Protein AF-A0AAV8X6H0-F1 (afdb_monomer)

Structure (mmCIF, N/CA/C/O backbone):
data_AF-A0AAV8X6H0-F1
#
_entry.id   AF-A0AAV8X6H0-F1
#
loop_
_atom_site.group_PDB
_atom_site.id
_atom_site.type_symbol
_atom_site.label_atom_id
_atom_site.label_alt_id
_atom_site.label_comp_id
_atom_site.label_asym_id
_atom_site.label_entity_id
_atom_site.label_seq_id
_atom_site.pdbx_PDB_ins_code
_atom_site.Cartn_x
_atom_site.Cartn_y
_atom_site.Cartn_z
_atom_site.occupancy
_atom_site.B_iso_or_equiv
_atom_site.auth_seq_id
_atom_site.auth_comp_id
_atom_site.auth_asym_id
_atom_site.auth_atom_id
_atom_site.pdbx_PDB_model_num
ATOM 1 N N . MET A 1 1 ? -16.650 7.023 -1.757 1.00 56.31 1 MET A N 1
ATOM 2 C CA . MET A 1 1 ? -16.305 6.813 -0.340 1.00 56.31 1 MET A CA 1
ATOM 3 C C . MET A 1 1 ? -15.804 8.134 0.175 1.00 56.31 1 MET A C 1
ATOM 5 O O . MET A 1 1 ? -14.950 8.714 -0.488 1.00 56.31 1 MET A O 1
ATOM 9 N N . LEU A 1 2 ? -16.389 8.628 1.260 1.00 68.88 2 LEU A N 1
ATOM 10 C CA . LEU A 1 2 ? -15.843 9.792 1.945 1.00 68.88 2 LEU A CA 1
ATOM 11 C C . LEU A 1 2 ? -14.471 9.400 2.510 1.00 68.88 2 LEU A C 1
ATOM 13 O O . LEU A 1 2 ? -14.246 8.233 2.832 1.00 68.88 2 LEU A O 1
ATOM 17 N N . GLU A 1 3 ? -13.539 10.343 2.570 1.00 77.44 3 GLU A N 1
ATOM 18 C CA . GLU A 1 3 ? -12.175 10.098 3.060 1.00 77.44 3 GLU A CA 1
ATOM 19 C C . GLU A 1 3 ? -12.185 9.539 4.495 1.00 77.44 3 GLU A C 1
ATOM 21 O O . GLU A 1 3 ? -11.449 8.608 4.810 1.00 77.44 3 GLU A O 1
ATOM 26 N N . GLU A 1 4 ? -13.145 9.992 5.305 1.00 82.19 4 GLU A N 1
ATOM 27 C CA . GLU A 1 4 ? -13.414 9.503 6.661 1.00 82.19 4 GLU A CA 1
ATOM 28 C C . GLU A 1 4 ? -13.845 8.030 6.721 1.00 82.19 4 GLU A C 1
ATOM 30 O O . GLU A 1 4 ? -13.460 7.311 7.640 1.00 82.19 4 GLU A O 1
ATOM 35 N N . ASP A 1 5 ? -14.621 7.543 5.746 1.00 85.00 5 ASP A N 1
ATOM 36 C CA . ASP A 1 5 ? -15.006 6.126 5.704 1.00 85.00 5 ASP A CA 1
ATOM 37 C C . ASP A 1 5 ? -13.779 5.246 5.485 1.00 85.00 5 ASP A C 1
ATOM 39 O O . ASP A 1 5 ? -13.651 4.189 6.095 1.00 85.00 5 ASP A O 1
ATOM 43 N N . ARG A 1 6 ? -12.851 5.705 4.637 1.00 88.19 6 ARG A N 1
ATOM 44 C CA . ARG A 1 6 ? -11.637 4.948 4.344 1.00 88.19 6 ARG A CA 1
ATOM 45 C C . ARG A 1 6 ? -10.690 4.909 5.533 1.00 88.19 6 ARG A C 1
ATOM 47 O O . ARG A 1 6 ? -10.124 3.855 5.786 1.00 88.19 6 ARG A O 1
ATOM 54 N N . LEU A 1 7 ? -10.541 6.024 6.245 1.00 88.31 7 LEU A N 1
ATOM 55 C CA . LEU A 1 7 ? -9.714 6.081 7.450 1.00 88.31 7 LEU A CA 1
ATOM 56 C C . LEU A 1 7 ? -10.209 5.090 8.507 1.00 88.31 7 LEU A C 1
ATOM 58 O O . LEU A 1 7 ? -9.406 4.338 9.046 1.00 88.31 7 LEU A O 1
ATOM 62 N N . ARG A 1 8 ? -11.528 5.013 8.720 1.00 88.12 8 ARG A N 1
ATOM 63 C CA . ARG A 1 8 ? -12.123 4.033 9.642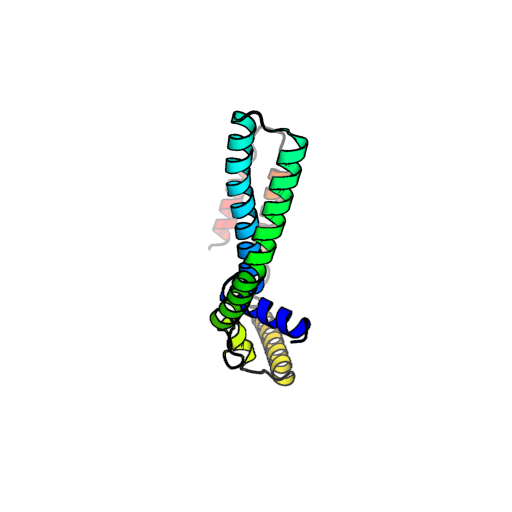 1.00 88.12 8 ARG A CA 1
ATOM 64 C C . ARG A 1 8 ? -11.885 2.592 9.204 1.00 88.12 8 ARG A C 1
ATOM 66 O O . ARG A 1 8 ? -11.515 1.762 10.025 1.00 88.12 8 ARG A O 1
ATOM 73 N N . ASP A 1 9 ? -12.069 2.296 7.918 1.00 89.94 9 ASP A N 1
ATOM 74 C CA . ASP A 1 9 ? -11.787 0.958 7.395 1.00 89.94 9 ASP A CA 1
ATOM 75 C C . ASP A 1 9 ? -10.291 0.602 7.544 1.00 89.94 9 ASP A C 1
ATOM 77 O O . ASP A 1 9 ? -9.961 -0.519 7.915 1.00 89.94 9 ASP A O 1
ATOM 81 N N . ASP A 1 10 ? -9.382 1.551 7.282 1.00 91.12 10 ASP A N 1
ATOM 82 C CA . ASP A 1 10 ? -7.933 1.366 7.445 1.00 91.12 10 ASP A CA 1
ATOM 83 C C . ASP A 1 10 ? -7.548 1.115 8.914 1.00 91.12 10 ASP A C 1
ATOM 85 O O . ASP A 1 10 ? -6.703 0.264 9.183 1.00 91.12 10 ASP A O 1
ATOM 89 N N . GLU A 1 11 ? -8.158 1.824 9.867 1.00 89.88 11 GLU A N 1
ATOM 90 C CA . GLU A 1 11 ? -7.957 1.594 11.304 1.00 89.88 11 GLU A CA 1
ATOM 91 C C . GLU A 1 11 ? -8.419 0.196 11.724 1.00 89.88 11 GLU A C 1
ATOM 93 O O . GLU A 1 11 ? -7.712 -0.489 12.463 1.00 89.88 11 GLU A O 1
ATOM 98 N N . TYR A 1 12 ? -9.567 -0.251 11.209 1.00 89.62 12 TYR A N 1
ATOM 99 C CA . TYR A 1 12 ? -10.099 -1.578 11.512 1.00 89.62 12 TYR A CA 1
ATOM 100 C C . TYR A 1 12 ? -9.227 -2.694 10.932 1.00 89.62 12 TYR A C 1
ATOM 102 O O . TYR A 1 12 ? -8.915 -3.675 11.606 1.00 89.62 12 TYR A O 1
ATOM 110 N N . GLU A 1 13 ? -8.766 -2.518 9.692 1.00 92.69 13 GLU A N 1
ATOM 111 C CA . GLU A 1 13 ? -7.805 -3.421 9.053 1.00 92.69 13 GLU A CA 1
ATOM 112 C C . GLU A 1 13 ? -6.500 -3.509 9.854 1.00 92.69 13 GLU A C 1
ATOM 114 O O . GLU A 1 13 ? -5.988 -4.607 10.067 1.00 92.69 13 GLU A O 1
ATOM 119 N N . LYS A 1 14 ? -5.995 -2.377 10.357 1.00 92.94 14 LYS A N 1
ATOM 120 C CA . LYS A 1 14 ? -4.780 -2.333 11.180 1.00 92.94 14 LYS A CA 1
ATOM 121 C C . LYS A 1 14 ? -4.920 -3.070 12.500 1.00 92.94 14 LYS A C 1
ATOM 123 O O . LYS A 1 14 ? -3.963 -3.721 12.901 1.00 92.94 14 LYS A O 1
ATOM 128 N N . GLN A 1 15 ? -6.067 -2.967 13.165 1.00 89.12 15 GLN A N 1
ATOM 129 C CA . GLN A 1 15 ? -6.316 -3.706 14.405 1.00 89.12 15 GLN A CA 1
ATOM 130 C C . GLN A 1 15 ? -6.195 -5.213 14.167 1.00 89.12 15 GLN A C 1
ATOM 132 O O . GLN A 1 15 ? -5.493 -5.902 14.897 1.00 89.12 15 GLN A O 1
ATOM 137 N N . TYR A 1 16 ? -6.780 -5.708 13.076 1.00 90.44 16 TYR A N 1
ATOM 138 C CA . TYR A 1 16 ? -6.791 -7.140 12.797 1.00 90.44 16 TYR A CA 1
ATOM 139 C C . TYR A 1 16 ? -5.496 -7.680 12.165 1.00 90.44 16 TYR A C 1
ATOM 141 O O . TYR A 1 16 ? -5.015 -8.745 12.546 1.00 90.44 16 TYR A O 1
ATOM 149 N N . TYR A 1 17 ? -4.929 -6.977 11.180 1.00 92.19 17 TYR A N 1
ATOM 150 C CA . TYR A 1 17 ? -3.783 -7.456 10.394 1.00 92.19 17 TYR A CA 1
ATOM 151 C C . TYR A 1 17 ? -2.441 -6.832 10.799 1.00 92.19 17 TYR A C 1
ATOM 153 O O . TYR A 1 17 ? -1.392 -7.317 10.374 1.00 92.19 17 TYR A O 1
ATOM 161 N N . GLY A 1 18 ? -2.443 -5.745 11.572 1.00 93.12 18 GLY A N 1
ATOM 162 C CA . GLY A 1 18 ? -1.248 -4.949 11.878 1.00 93.12 18 GLY A CA 1
ATOM 163 C C . GLY A 1 18 ? -0.804 -4.003 10.754 1.00 93.12 18 GLY A C 1
ATOM 164 O O . GLY A 1 18 ? 0.176 -3.281 10.921 1.00 93.12 18 GLY A O 1
ATOM 165 N N . PHE A 1 19 ? -1.508 -3.989 9.621 1.00 94.00 19 PHE A N 1
ATOM 166 C CA . PHE A 1 19 ? -1.290 -3.085 8.489 1.00 94.00 19 PHE A CA 1
ATOM 167 C C . PHE A 1 19 ? -2.617 -2.825 7.770 1.00 94.00 19 PHE A C 1
ATOM 169 O O . PHE A 1 19 ? -3.566 -3.596 7.916 1.00 94.00 19 PHE A O 1
ATOM 176 N N . SER A 1 20 ? -2.686 -1.762 6.968 1.00 95.69 20 SER A N 1
ATOM 177 C CA . SER A 1 20 ? -3.872 -1.468 6.158 1.00 95.69 20 SER A CA 1
ATOM 178 C C . SER A 1 20 ? -3.679 -1.779 4.673 1.00 95.69 20 SER A C 1
ATOM 180 O O . SER A 1 20 ? -2.572 -1.737 4.132 1.00 95.69 20 SER A O 1
ATOM 182 N N . SER A 1 21 ? -4.773 -2.046 3.958 1.00 94.69 21 SER A N 1
ATOM 183 C CA . SER A 1 21 ? -4.730 -2.241 2.503 1.00 94.69 21 SER A CA 1
ATOM 184 C C . SER A 1 21 ? -4.247 -0.997 1.745 1.00 94.69 21 SER A C 1
ATOM 186 O O . SER A 1 21 ? -3.696 -1.117 0.646 1.00 94.69 21 SER A O 1
ATOM 188 N N . THR A 1 22 ? -4.424 0.198 2.320 1.00 94.19 22 THR A N 1
ATOM 189 C CA . THR A 1 22 ? -3.850 1.441 1.792 1.00 94.19 22 THR A CA 1
ATOM 190 C C . THR A 1 22 ? -2.328 1.468 1.958 1.00 94.19 22 THR A C 1
ATOM 192 O O . THR A 1 22 ? -1.645 1.809 0.994 1.00 94.19 22 THR A O 1
ATOM 195 N N . GLU A 1 23 ? -1.797 1.067 3.116 1.00 94.94 23 GLU A N 1
ATOM 196 C CA . GLU A 1 23 ? -0.345 0.972 3.350 1.00 94.94 23 GLU A CA 1
ATOM 197 C C . GLU A 1 23 ? 0.299 -0.037 2.401 1.00 94.94 23 GLU A C 1
ATOM 199 O O . GLU A 1 23 ? 1.222 0.311 1.670 1.00 94.94 23 GLU A O 1
ATOM 204 N N . LEU A 1 24 ? -0.285 -1.234 2.286 1.00 95.88 24 LEU A N 1
ATOM 205 C CA . LEU A 1 24 ? 0.173 -2.254 1.342 1.00 95.88 24 LEU A CA 1
ATOM 206 C C . LEU A 1 24 ? 0.228 -1.732 -0.104 1.00 95.88 24 LEU A C 1
ATOM 208 O O . LEU A 1 24 ? 1.136 -2.067 -0.867 1.00 95.88 24 LEU A O 1
ATOM 212 N N . TYR A 1 25 ? -0.758 -0.928 -0.510 1.00 96.12 25 TYR A N 1
ATOM 213 C CA . TYR A 1 25 ? -0.776 -0.322 -1.838 1.00 96.12 25 TYR A CA 1
ATOM 214 C C . TYR A 1 25 ? 0.343 0.706 -2.034 1.00 96.12 25 TYR A C 1
ATOM 216 O O . TYR A 1 25 ? 0.979 0.700 -3.092 1.00 96.12 25 TYR A O 1
ATOM 224 N N . GLU A 1 26 ? 0.566 1.596 -1.066 1.00 95.56 26 GLU A N 1
ATOM 225 C CA . GLU A 1 26 ? 1.630 2.598 -1.173 1.00 95.56 26 GLU A CA 1
ATOM 226 C C . GLU A 1 26 ? 3.014 1.937 -1.165 1.00 95.56 26 GLU A C 1
ATOM 228 O O . GLU A 1 26 ? 3.826 2.262 -2.033 1.00 95.56 26 GLU A O 1
ATOM 233 N N . ASP A 1 27 ? 3.232 0.927 -0.320 1.00 96.56 27 ASP A N 1
ATOM 234 C CA . ASP A 1 27 ? 4.466 0.135 -0.302 1.00 96.56 27 ASP A CA 1
ATOM 235 C C . ASP A 1 27 ? 4.704 -0.547 -1.653 1.00 96.56 27 ASP A C 1
ATOM 237 O O . ASP A 1 27 ? 5.780 -0.449 -2.245 1.00 96.56 27 ASP A O 1
ATOM 241 N N . PHE A 1 28 ? 3.680 -1.201 -2.207 1.00 95.88 28 PHE A N 1
ATOM 242 C CA . PHE A 1 28 ? 3.790 -1.869 -3.503 1.00 95.88 28 PHE A CA 1
ATOM 243 C C . PHE A 1 28 ? 4.084 -0.887 -4.648 1.00 95.88 28 PHE A C 1
ATOM 245 O O . PHE A 1 28 ? 4.872 -1.172 -5.557 1.00 95.88 28 PHE A O 1
ATOM 252 N N . LYS A 1 29 ? 3.465 0.294 -4.615 1.00 96.00 29 LYS A N 1
ATOM 253 C CA . LYS A 1 29 ? 3.706 1.374 -5.578 1.00 96.00 29 LYS A CA 1
ATOM 254 C C . LYS A 1 29 ? 5.127 1.922 -5.458 1.00 96.00 29 LYS A C 1
ATOM 256 O O . LYS A 1 29 ? 5.762 2.170 -6.486 1.00 96.00 29 LYS A O 1
ATOM 261 N N . GLU A 1 30 ? 5.636 2.089 -4.242 1.00 96.75 30 GLU A N 1
ATOM 262 C CA . GLU A 1 30 ? 7.019 2.494 -4.010 1.00 96.75 30 GLU A CA 1
ATOM 263 C C . GLU A 1 30 ? 7.997 1.445 -4.547 1.00 96.75 30 GLU A C 1
ATOM 265 O O . GLU A 1 30 ? 8.872 1.785 -5.346 1.00 96.75 30 GLU A O 1
ATOM 270 N N . GLN A 1 31 ? 7.793 0.173 -4.201 1.00 95.75 31 GLN A N 1
ATOM 271 C CA . GLN A 1 31 ? 8.599 -0.950 -4.687 1.00 95.75 31 GLN A CA 1
ATOM 272 C C . GLN A 1 31 ? 8.593 -1.036 -6.217 1.00 95.75 31 GLN A C 1
ATOM 274 O O . GLN A 1 31 ? 9.634 -1.234 -6.839 1.00 95.75 31 GLN A O 1
ATOM 279 N N . THR A 1 32 ? 7.444 -0.794 -6.851 1.00 95.44 32 THR A N 1
ATOM 280 C CA . THR A 1 32 ? 7.342 -0.726 -8.316 1.00 95.44 32 THR A CA 1
ATOM 281 C C . THR A 1 32 ? 8.214 0.398 -8.883 1.00 95.44 32 THR A C 1
ATOM 283 O O . THR A 1 32 ? 8.971 0.183 -9.828 1.00 95.44 32 THR A O 1
ATOM 286 N N . SER A 1 33 ? 8.158 1.594 -8.291 1.00 95.12 33 SER A N 1
ATOM 287 C CA . SER A 1 33 ? 9.005 2.725 -8.692 1.00 95.12 33 SER A CA 1
ATOM 288 C C . SER A 1 33 ? 10.496 2.415 -8.509 1.00 95.12 33 SER A C 1
ATOM 290 O O . SER A 1 33 ? 11.303 2.724 -9.388 1.00 95.12 33 SER A O 1
ATOM 292 N N . GLN A 1 34 ? 10.875 1.784 -7.396 1.00 96.38 34 GLN A N 1
ATOM 293 C CA . GLN A 1 34 ? 12.257 1.383 -7.134 1.00 96.38 34 GLN A CA 1
ATOM 294 C C . GLN A 1 34 ? 12.743 0.339 -8.150 1.00 96.38 34 GLN A C 1
ATOM 296 O O . GLN A 1 34 ? 13.813 0.517 -8.730 1.00 96.38 34 GLN A O 1
ATOM 301 N N . ALA A 1 35 ? 11.933 -0.679 -8.449 1.00 95.69 35 ALA A N 1
ATOM 302 C CA . ALA A 1 35 ? 12.257 -1.701 -9.441 1.00 95.69 35 ALA A CA 1
ATOM 303 C C . ALA A 1 35 ? 12.479 -1.103 -10.841 1.00 95.69 35 ALA A C 1
ATOM 305 O O . ALA A 1 35 ? 13.452 -1.444 -11.515 1.00 95.69 35 ALA A O 1
ATOM 306 N N . VAL A 1 36 ? 11.629 -0.157 -11.261 1.00 95.00 36 VAL A N 1
ATOM 307 C CA . VAL A 1 36 ? 11.807 0.559 -12.536 1.00 95.00 36 VAL A CA 1
ATOM 308 C C . VAL A 1 36 ? 13.103 1.369 -12.530 1.00 95.00 36 VAL A C 1
ATOM 310 O O . VAL A 1 36 ? 13.850 1.324 -13.505 1.00 95.00 36 VAL A O 1
ATOM 313 N N . LYS A 1 37 ? 13.410 2.088 -11.442 1.00 95.38 37 LYS A N 1
ATOM 314 C CA . LYS A 1 37 ? 14.662 2.854 -11.330 1.00 95.38 37 LYS A CA 1
ATOM 315 C C . LYS A 1 37 ? 15.888 1.954 -11.439 1.00 95.38 37 LYS A C 1
ATOM 317 O O . LYS A 1 37 ? 16.785 2.281 -12.204 1.00 95.38 37 LYS A O 1
ATOM 322 N N . MET A 1 38 ? 15.901 0.819 -10.740 1.00 95.19 38 MET A N 1
ATOM 323 C CA . MET A 1 38 ? 17.007 -0.142 -10.803 1.00 95.19 38 MET A CA 1
ATOM 324 C C . MET A 1 38 ? 17.227 -0.663 -12.227 1.00 95.19 38 MET A C 1
ATOM 326 O O . MET A 1 38 ? 18.349 -0.619 -12.725 1.00 95.19 38 MET A O 1
ATOM 330 N N . ALA A 1 39 ? 16.155 -1.065 -12.918 1.00 93.81 39 ALA A N 1
ATOM 331 C CA . ALA A 1 39 ? 16.240 -1.513 -14.308 1.00 93.81 39 ALA A CA 1
ATOM 332 C C . ALA A 1 39 ? 16.760 -0.408 -15.248 1.00 93.81 39 ALA A C 1
ATOM 334 O O . ALA A 1 39 ? 17.537 -0.667 -16.166 1.00 93.81 39 ALA A O 1
ATOM 335 N N . LEU A 1 40 ? 16.367 0.848 -15.015 1.00 94.62 40 LEU A N 1
ATOM 336 C CA . LEU A 1 40 ? 16.872 1.981 -15.789 1.00 94.62 40 LEU A CA 1
ATOM 337 C C . LEU A 1 40 ? 18.340 2.295 -15.491 1.00 94.62 40 LEU A C 1
ATOM 339 O O . LEU A 1 40 ? 19.050 2.699 -16.406 1.00 94.62 40 LEU A O 1
ATOM 343 N N . THR A 1 41 ? 18.821 2.073 -14.267 1.00 94.88 41 THR A N 1
ATOM 344 C CA . THR A 1 41 ? 20.245 2.217 -13.922 1.00 94.88 41 THR A CA 1
ATOM 345 C C . THR A 1 41 ? 21.115 1.214 -14.686 1.00 94.88 41 THR A C 1
ATOM 347 O O . THR A 1 41 ? 22.198 1.562 -15.159 1.00 94.88 41 THR A O 1
ATOM 350 N N . GLU A 1 42 ? 20.642 -0.016 -14.893 1.00 92.62 42 GLU A N 1
ATOM 351 C CA . GLU A 1 42 ? 21.337 -1.002 -15.737 1.00 92.62 42 GLU A CA 1
ATOM 352 C C . GLU A 1 42 ? 21.431 -0.538 -17.200 1.00 92.62 42 GLU A C 1
ATOM 354 O O . GLU A 1 42 ? 22.477 -0.650 -17.841 1.00 92.62 42 GLU A O 1
ATOM 359 N N . ILE A 1 43 ? 20.362 0.062 -17.728 1.00 91.56 43 ILE A N 1
ATOM 360 C CA . ILE A 1 43 ? 20.370 0.647 -19.076 1.00 91.56 43 ILE A CA 1
ATOM 361 C C . ILE A 1 43 ? 21.306 1.858 -19.133 1.00 91.56 43 ILE A C 1
ATOM 363 O O . ILE A 1 43 ? 22.066 2.014 -20.090 1.00 91.56 43 ILE A O 1
ATOM 367 N N . GLU A 1 44 ? 21.279 2.714 -18.113 1.00 92.62 44 GLU A N 1
ATOM 368 C CA . GLU A 1 44 ? 22.124 3.901 -18.036 1.00 92.62 44 GLU A CA 1
ATOM 369 C C . GLU A 1 44 ? 23.612 3.535 -18.048 1.00 92.62 44 GLU A C 1
ATOM 371 O O . GLU A 1 44 ? 24.375 4.096 -18.836 1.00 92.62 44 GLU A O 1
ATOM 376 N N . THR A 1 45 ? 24.009 2.549 -17.243 1.00 93.00 45 THR A N 1
ATOM 377 C CA . THR A 1 45 ? 25.392 2.049 -17.188 1.00 93.00 45 THR A CA 1
ATOM 378 C C . THR A 1 45 ? 25.834 1.417 -18.512 1.00 93.00 45 THR A C 1
ATOM 380 O O . THR A 1 45 ? 26.959 1.652 -18.962 1.00 93.00 45 THR A O 1
ATOM 383 N N . ALA A 1 46 ? 24.951 0.689 -19.203 1.00 91.00 46 ALA A N 1
ATOM 384 C CA . ALA A 1 46 ? 25.235 0.159 -20.538 1.00 91.00 46 ALA A CA 1
ATOM 385 C C . ALA A 1 46 ? 25.429 1.274 -21.587 1.00 91.00 46 ALA A C 1
ATOM 387 O O . ALA A 1 46 ? 26.346 1.209 -22.412 1.00 91.00 46 ALA A O 1
ATOM 388 N N . LEU A 1 47 ? 24.602 2.325 -21.544 1.00 91.25 47 LEU A N 1
ATOM 389 C CA . LEU A 1 47 ? 24.727 3.492 -22.425 1.00 91.25 47 LEU A CA 1
ATOM 390 C C . LEU A 1 47 ? 25.995 4.306 -22.127 1.00 91.25 47 LEU A C 1
ATOM 392 O O . LEU A 1 47 ? 26.639 4.812 -23.048 1.00 91.25 47 LEU A O 1
ATOM 396 N N . GLU A 1 48 ? 26.384 4.411 -20.857 1.00 92.00 48 GLU A N 1
ATOM 397 C CA . GLU A 1 48 ? 27.638 5.043 -20.450 1.00 92.00 48 GLU A CA 1
ATOM 398 C C . GLU A 1 48 ? 28.859 4.283 -20.989 1.00 92.00 48 GLU A C 1
ATOM 400 O O . GLU A 1 48 ? 29.750 4.897 -21.582 1.00 92.00 48 GLU A O 1
ATOM 405 N N . ALA A 1 49 ? 28.867 2.949 -20.896 1.00 92.62 49 ALA A N 1
ATOM 406 C CA . ALA A 1 49 ? 29.925 2.113 -21.469 1.00 92.62 49 ALA A CA 1
ATOM 407 C C . ALA A 1 49 ? 30.035 2.263 -23.001 1.00 92.62 49 ALA A C 1
ATOM 409 O O . ALA A 1 49 ? 31.135 2.224 -23.559 1.00 92.62 49 ALA A O 1
ATOM 410 N N . ALA A 1 50 ? 28.909 2.504 -23.678 1.00 92.38 50 ALA A N 1
ATOM 411 C CA . ALA A 1 50 ? 28.849 2.786 -25.112 1.00 92.38 50 ALA A CA 1
ATOM 412 C C . ALA A 1 50 ? 29.268 4.223 -25.491 1.00 92.38 50 ALA A C 1
ATOM 414 O O . ALA A 1 50 ? 29.244 4.568 -26.673 1.00 92.38 50 ALA A O 1
ATOM 415 N N . LYS A 1 51 ? 29.669 5.060 -24.519 1.00 92.31 51 LYS A N 1
ATOM 416 C CA . LYS A 1 51 ? 30.055 6.472 -24.705 1.00 92.31 51 LYS A CA 1
ATOM 417 C C . LYS A 1 51 ? 28.955 7.330 -25.345 1.00 92.31 51 LYS A C 1
ATOM 419 O O . LYS A 1 51 ? 29.254 8.255 -26.102 1.00 92.31 51 LYS A O 1
ATOM 424 N N . TYR A 1 52 ? 27.690 7.032 -25.047 1.00 89.75 52 TYR A N 1
ATOM 425 C CA . TYR A 1 52 ? 26.574 7.890 -25.447 1.00 89.75 52 TYR A CA 1
ATOM 426 C C . TYR A 1 52 ? 26.651 9.259 -24.760 1.00 89.75 52 TYR A C 1
ATOM 428 O O . TYR A 1 52 ? 27.136 9.371 -23.630 1.00 89.75 52 TYR A O 1
ATOM 436 N N . ASP A 1 53 ? 26.134 10.291 -25.431 1.00 93.62 53 ASP A N 1
ATOM 437 C CA . ASP A 1 53 ? 26.065 11.644 -24.876 1.00 93.62 53 ASP A CA 1
ATOM 438 C C . ASP A 1 53 ? 25.320 11.659 -23.531 1.00 93.62 53 ASP A C 1
ATOM 440 O O . ASP A 1 53 ? 24.233 11.091 -23.396 1.00 93.62 53 ASP A O 1
ATOM 444 N N . LYS A 1 54 ? 25.923 12.309 -22.529 1.00 91.50 54 LYS A N 1
ATOM 445 C CA . LYS A 1 54 ? 25.417 12.316 -21.152 1.00 91.50 54 LYS A CA 1
ATOM 446 C C . LYS A 1 54 ? 24.052 12.996 -21.049 1.00 91.50 54 LYS A C 1
ATOM 448 O O . LYS A 1 54 ? 23.162 12.460 -20.396 1.00 91.50 54 LYS A O 1
ATOM 453 N N . VAL A 1 55 ? 23.881 14.142 -21.708 1.00 91.56 55 VAL A N 1
ATOM 454 C CA . VAL A 1 55 ? 22.645 14.935 -21.627 1.00 91.56 55 VAL A CA 1
ATOM 455 C C . VAL A 1 55 ? 21.499 14.185 -22.298 1.00 91.56 55 VAL A C 1
ATOM 457 O O . VAL A 1 55 ? 20.413 14.065 -21.731 1.00 91.56 55 VAL A O 1
ATOM 460 N N . LEU A 1 56 ? 21.751 13.619 -23.479 1.00 90.94 56 LEU A N 1
ATOM 461 C CA . LEU A 1 56 ? 20.767 12.812 -24.190 1.00 90.94 56 LEU A CA 1
ATOM 462 C C . LEU A 1 56 ? 20.392 11.547 -23.404 1.00 90.94 56 LEU A C 1
ATOM 464 O O . LEU A 1 56 ? 19.220 11.175 -23.372 1.00 90.94 56 LEU A O 1
ATOM 468 N N . ARG A 1 57 ? 21.359 10.895 -22.746 1.00 91.88 57 ARG A N 1
ATOM 469 C CA . ARG A 1 57 ? 21.111 9.721 -21.897 1.00 91.88 57 ARG A CA 1
ATOM 470 C C . ARG A 1 57 ? 20.193 10.057 -20.724 1.00 91.88 57 ARG A C 1
ATOM 472 O O . ARG A 1 57 ? 19.182 9.383 -20.558 1.00 91.88 57 ARG A O 1
ATOM 479 N N . GLU A 1 58 ? 20.504 11.099 -19.954 1.00 92.12 58 GLU A N 1
ATOM 480 C CA . GLU A 1 58 ? 19.688 11.529 -18.806 1.00 92.12 58 GLU A CA 1
ATOM 481 C C . GLU A 1 58 ? 18.248 11.858 -19.233 1.00 92.12 58 GLU A C 1
ATOM 483 O O . GLU A 1 58 ? 17.290 11.404 -18.603 1.00 92.12 58 GLU A O 1
ATOM 488 N N . GLN A 1 59 ? 18.081 12.567 -20.356 1.00 93.38 59 GLN A N 1
ATOM 489 C CA . GLN A 1 59 ? 16.761 12.855 -20.925 1.00 93.38 59 GLN A CA 1
ATOM 490 C C . GLN A 1 59 ? 16.000 11.577 -21.294 1.00 93.38 59 GLN A C 1
ATOM 492 O O . GLN A 1 59 ? 14.831 11.433 -20.937 1.00 93.38 59 GLN A O 1
ATOM 497 N N . LYS A 1 60 ? 16.651 10.622 -21.968 1.00 92.44 60 LYS A N 1
ATOM 498 C CA . LYS A 1 60 ? 16.002 9.369 -22.381 1.00 92.44 60 LYS A CA 1
ATOM 499 C C . LYS A 1 60 ? 15.652 8.459 -21.213 1.00 92.44 60 LYS A C 1
ATOM 501 O O . LYS A 1 60 ? 14.572 7.875 -21.218 1.00 92.44 60 LYS A O 1
ATOM 506 N N . ILE A 1 61 ? 16.499 8.382 -20.192 1.00 94.25 61 ILE A N 1
ATOM 507 C CA . ILE A 1 61 ? 16.188 7.647 -18.961 1.00 94.25 61 ILE A CA 1
ATOM 508 C C . ILE A 1 61 ? 14.972 8.262 -18.253 1.00 94.25 61 ILE A C 1
ATOM 510 O O . ILE A 1 61 ? 14.075 7.527 -17.837 1.00 94.25 61 ILE A O 1
ATOM 514 N N . ALA A 1 62 ? 14.884 9.594 -18.179 1.00 94.00 62 ALA A N 1
ATOM 515 C CA . ALA A 1 62 ? 13.726 10.274 -17.603 1.00 94.00 62 ALA A CA 1
ATOM 516 C C . ALA A 1 62 ? 12.436 10.041 -18.415 1.00 94.00 62 ALA A C 1
ATOM 518 O O . ALA A 1 62 ? 11.385 9.767 -17.830 1.00 94.00 62 ALA A O 1
ATOM 519 N N . GLU A 1 63 ? 12.511 10.093 -19.751 1.00 95.12 63 GLU A N 1
ATOM 520 C CA . GLU A 1 63 ? 11.391 9.754 -20.643 1.00 95.12 63 GLU A CA 1
ATOM 521 C C . GLU A 1 63 ? 10.915 8.310 -20.418 1.00 95.12 63 GLU A C 1
ATOM 523 O O . GLU A 1 63 ? 9.713 8.070 -20.278 1.00 95.12 63 GLU A O 1
ATOM 528 N N . PHE A 1 64 ? 11.842 7.349 -20.332 1.00 94.88 64 PHE A N 1
ATOM 529 C CA . PHE A 1 64 ? 11.498 5.952 -20.074 1.00 94.88 64 PHE A CA 1
ATOM 530 C C . PHE A 1 64 ? 10.868 5.760 -18.701 1.00 94.88 64 PHE A C 1
ATOM 532 O O . PHE A 1 64 ? 9.847 5.083 -18.604 1.00 94.88 64 PHE A O 1
ATOM 539 N N . TYR A 1 65 ? 11.412 6.384 -17.656 1.00 95.94 65 TYR A N 1
ATOM 540 C CA . TYR A 1 65 ? 10.810 6.340 -16.325 1.00 95.94 65 TYR A CA 1
ATOM 541 C C . TYR A 1 65 ? 9.363 6.840 -16.348 1.00 95.94 65 TYR A C 1
ATOM 543 O O . TYR A 1 65 ? 8.466 6.154 -15.858 1.00 95.94 65 TYR A O 1
ATOM 551 N N . ALA A 1 66 ? 9.117 7.999 -16.965 1.00 96.00 66 ALA A N 1
ATOM 552 C CA . ALA A 1 66 ? 7.774 8.555 -17.077 1.00 96.00 66 ALA A CA 1
ATOM 553 C C . ALA A 1 66 ? 6.829 7.616 -17.845 1.00 96.00 66 ALA A C 1
ATOM 555 O O . ALA A 1 66 ? 5.717 7.360 -17.384 1.00 96.00 66 ALA A O 1
ATOM 556 N N . ALA A 1 67 ? 7.280 7.047 -18.967 1.00 95.44 67 ALA A N 1
ATOM 557 C CA . ALA A 1 67 ? 6.491 6.112 -19.766 1.00 95.44 67 ALA A CA 1
ATOM 558 C C . ALA A 1 67 ? 6.157 4.818 -19.002 1.00 95.44 67 ALA A C 1
ATOM 560 O O . ALA A 1 67 ? 5.009 4.368 -19.016 1.00 95.44 67 ALA A O 1
ATOM 561 N N . TYR A 1 68 ? 7.130 4.241 -18.291 1.00 95.38 68 TYR A N 1
ATOM 562 C CA . TYR A 1 68 ? 6.909 3.046 -17.479 1.00 95.38 68 TYR A CA 1
ATOM 563 C C . TYR A 1 68 ? 5.948 3.321 -16.328 1.00 95.38 68 TYR A C 1
ATOM 565 O O . TYR A 1 68 ? 4.993 2.565 -16.148 1.00 95.38 68 TYR A O 1
ATOM 573 N N . MET A 1 69 ? 6.130 4.423 -15.599 1.00 94.94 69 MET A N 1
ATOM 574 C CA . MET A 1 69 ? 5.225 4.791 -14.512 1.00 94.94 69 MET A CA 1
ATOM 575 C C . MET A 1 69 ? 3.810 5.087 -15.015 1.00 94.94 69 MET A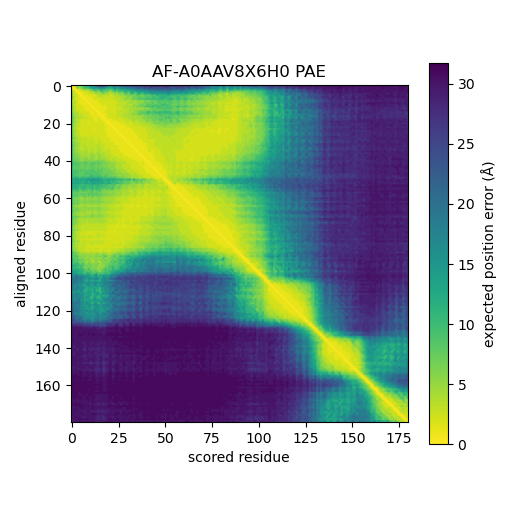 C 1
ATOM 577 O O . MET A 1 69 ? 2.847 4.702 -14.355 1.00 94.94 69 MET A O 1
ATOM 581 N N . GLU A 1 70 ? 3.661 5.696 -16.196 1.00 95.81 70 GLU A N 1
ATOM 582 C CA . GLU A 1 70 ? 2.355 5.886 -16.835 1.00 95.81 70 GLU A CA 1
ATOM 583 C C . GLU A 1 70 ? 1.691 4.541 -17.147 1.00 95.81 70 GLU A C 1
ATOM 585 O O . GLU A 1 70 ? 0.534 4.318 -16.787 1.00 95.81 70 GLU A O 1
ATOM 590 N N . SER A 1 71 ? 2.442 3.607 -17.740 1.00 94.94 71 SER A N 1
ATOM 591 C CA . SER A 1 71 ? 1.946 2.261 -18.047 1.00 94.94 71 SER A CA 1
ATOM 592 C C . SER A 1 71 ? 1.574 1.467 -16.788 1.00 94.94 71 SER A C 1
ATOM 594 O O . SER A 1 71 ? 0.608 0.702 -16.796 1.00 94.94 71 SER A O 1
ATOM 596 N N . ALA A 1 72 ? 2.286 1.699 -15.680 1.00 94.19 72 ALA A N 1
ATOM 597 C CA . ALA A 1 72 ? 2.062 1.038 -14.403 1.00 94.19 72 ALA A CA 1
ATOM 598 C C . ALA A 1 72 ? 0.810 1.548 -13.668 1.00 94.19 72 ALA A C 1
ATOM 600 O O . ALA A 1 72 ? 0.290 0.842 -12.805 1.00 94.19 72 ALA A O 1
ATOM 601 N N . LYS A 1 73 ? 0.262 2.725 -14.010 1.00 94.38 73 LYS A N 1
ATOM 602 C CA . LYS A 1 73 ? -0.924 3.279 -13.326 1.00 94.38 73 LYS A CA 1
ATOM 603 C C . LYS A 1 73 ? -2.123 2.336 -13.348 1.00 94.38 73 LYS A C 1
ATOM 605 O O . LYS A 1 73 ? -2.780 2.157 -12.325 1.00 94.38 73 LYS A O 1
ATOM 610 N N . ILE A 1 74 ? -2.413 1.734 -14.501 1.00 95.31 74 ILE A N 1
ATOM 611 C CA . ILE A 1 74 ? -3.556 0.826 -14.673 1.00 95.31 74 ILE A CA 1
ATOM 612 C C . ILE A 1 74 ? -3.411 -0.428 -13.792 1.00 95.31 74 ILE A C 1
ATOM 614 O O . ILE A 1 74 ? -4.319 -0.694 -12.997 1.00 95.31 74 ILE A O 1
ATOM 618 N N . PRO A 1 75 ? -2.310 -1.203 -13.871 1.00 95.75 75 PRO A N 1
ATOM 619 C CA . PRO A 1 75 ? -2.134 -2.369 -13.012 1.00 95.75 75 PRO A CA 1
ATOM 620 C C . PRO A 1 75 ? -2.026 -2.001 -11.528 1.00 95.75 75 PRO A C 1
ATOM 622 O O . PRO A 1 75 ? -2.608 -2.710 -10.711 1.00 95.75 75 PRO A O 1
ATOM 625 N N . LEU A 1 76 ? -1.390 -0.880 -11.166 1.00 95.2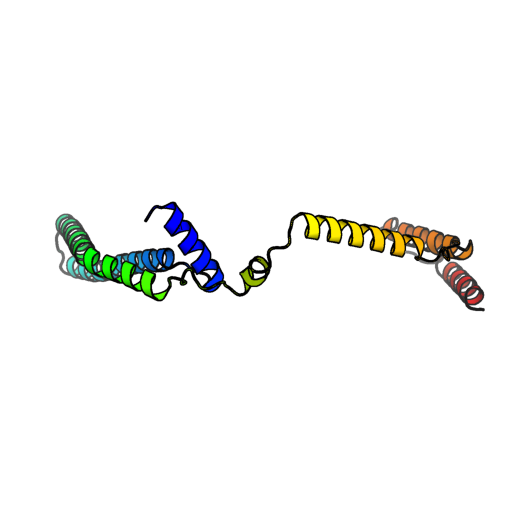5 76 LEU A N 1
ATOM 626 C CA . LEU A 1 76 ? -1.352 -0.399 -9.778 1.00 95.25 76 LEU A CA 1
ATOM 627 C C . LEU A 1 76 ? -2.753 -0.079 -9.252 1.00 95.25 76 LEU A C 1
ATOM 629 O O . LEU A 1 76 ? -3.103 -0.459 -8.136 1.00 95.25 76 LEU A O 1
ATOM 633 N N . HIS A 1 77 ? -3.595 0.559 -10.064 1.00 95.56 77 HIS A N 1
ATOM 634 C CA . HIS A 1 77 ? -4.980 0.820 -9.689 1.00 95.56 77 HIS A CA 1
ATOM 635 C C . HIS A 1 77 ? -5.787 -0.476 -9.532 1.00 95.56 77 HIS A C 1
ATOM 637 O O . HIS A 1 77 ? -6.578 -0.610 -8.597 1.00 95.56 77 HIS A O 1
ATOM 643 N N . LYS A 1 78 ? -5.562 -1.463 -10.407 1.00 96.12 78 LYS A N 1
ATOM 644 C CA . LYS A 1 78 ? -6.176 -2.788 -10.274 1.00 96.12 78 LYS A CA 1
ATOM 645 C C . LYS A 1 78 ? -5.734 -3.476 -8.981 1.00 96.12 78 LYS A C 1
ATOM 647 O O . LYS A 1 78 ? -6.588 -3.966 -8.250 1.00 96.12 78 LYS A O 1
ATOM 652 N N . PHE A 1 79 ? -4.438 -3.457 -8.676 1.00 96.25 79 PHE A N 1
ATOM 653 C CA . PHE A 1 79 ? -3.891 -4.001 -7.434 1.00 96.25 79 PHE A CA 1
ATOM 654 C C . PHE A 1 79 ? -4.518 -3.335 -6.208 1.00 96.25 79 PHE A C 1
ATOM 656 O O . PHE A 1 79 ? -5.014 -4.035 -5.335 1.00 96.25 79 PHE A O 1
ATOM 663 N N . LYS A 1 80 ? -4.606 -1.998 -6.190 1.00 95.62 80 LYS A N 1
ATOM 664 C CA . LYS A 1 80 ? -5.274 -1.240 -5.121 1.00 95.62 80 LYS A CA 1
ATOM 665 C C . LYS A 1 80 ? -6.690 -1.741 -4.850 1.00 95.62 80 LYS A C 1
ATOM 667 O O . LYS A 1 80 ? -7.086 -1.912 -3.701 1.00 95.62 80 LYS A O 1
ATOM 672 N N . ASN A 1 81 ? -7.464 -1.951 -5.911 1.00 95.00 81 ASN A N 1
ATOM 673 C CA . ASN A 1 81 ? -8.852 -2.378 -5.790 1.00 95.00 81 ASN A CA 1
ATOM 674 C C . ASN A 1 81 ? -8.967 -3.829 -5.308 1.00 95.00 81 ASN A C 1
ATOM 676 O O . ASN A 1 81 ? -9.855 -4.124 -4.516 1.00 95.00 81 ASN A O 1
ATOM 680 N N . GLU A 1 82 ? -8.086 -4.722 -5.756 1.00 96.00 82 GLU A N 1
ATOM 681 C CA . GLU A 1 82 ? -8.078 -6.116 -5.299 1.00 96.00 82 GLU A CA 1
ATOM 682 C C . GLU A 1 82 ? -7.572 -6.250 -3.861 1.00 96.00 82 GLU A C 1
ATOM 684 O O . GLU A 1 82 ? -8.216 -6.923 -3.063 1.00 96.00 82 GLU A O 1
ATOM 689 N N . ALA A 1 83 ? -6.504 -5.539 -3.487 1.00 94.12 83 ALA A N 1
ATOM 690 C CA . ALA A 1 83 ? -6.018 -5.486 -2.110 1.00 94.12 83 ALA A CA 1
ATOM 691 C C . ALA A 1 83 ? -7.142 -5.058 -1.157 1.00 94.12 83 ALA A C 1
ATOM 693 O O . ALA A 1 83 ? -7.424 -5.737 -0.177 1.00 94.12 83 ALA A O 1
ATOM 694 N N . ARG A 1 84 ? -7.880 -4.002 -1.509 1.00 93.31 84 ARG A N 1
ATOM 695 C CA . ARG A 1 84 ? -9.034 -3.555 -0.721 1.00 93.31 84 ARG A CA 1
ATOM 696 C C . ARG A 1 84 ? -10.128 -4.603 -0.599 1.00 93.31 84 ARG A C 1
ATOM 698 O O . ARG A 1 84 ? -10.729 -4.708 0.452 1.00 93.31 84 ARG A O 1
ATOM 705 N N . LYS A 1 85 ? -10.414 -5.379 -1.644 1.00 91.94 85 LYS A N 1
ATOM 706 C CA . L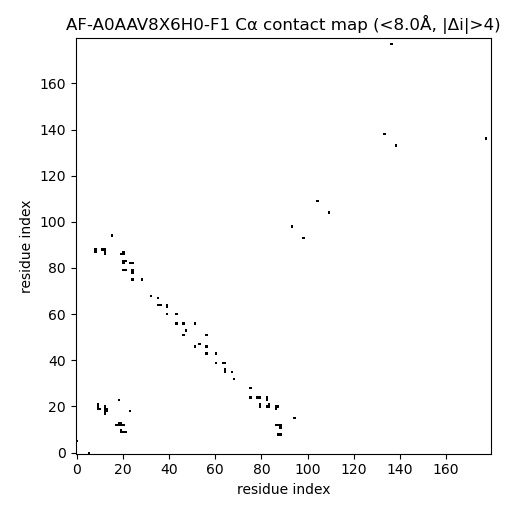YS A 1 85 ? -11.435 -6.436 -1.558 1.00 91.94 85 LYS A CA 1
ATOM 707 C C . LYS A 1 85 ? -10.997 -7.596 -0.672 1.00 91.94 85 LYS A C 1
ATOM 709 O O . LYS A 1 85 ? -11.835 -8.172 0.006 1.00 91.94 85 LYS A O 1
ATOM 714 N N . ILE A 1 86 ? -9.718 -7.955 -0.732 1.00 92.94 86 ILE A N 1
ATOM 715 C CA . ILE A 1 8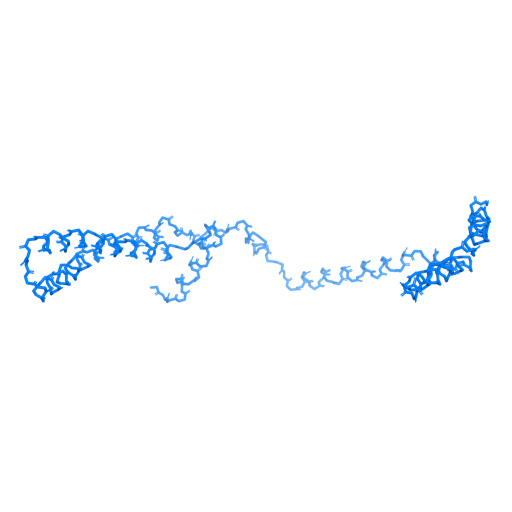6 ? -9.162 -9.098 -0.003 1.00 92.94 86 ILE A CA 1
ATOM 716 C C . ILE A 1 86 ? -9.042 -8.775 1.485 1.00 92.94 86 ILE A C 1
ATOM 718 O O . ILE A 1 86 ? -9.400 -9.601 2.317 1.00 92.94 86 ILE A O 1
ATOM 722 N N . PHE A 1 87 ? -8.548 -7.580 1.806 1.00 92.56 87 PHE A N 1
ATOM 723 C CA . PHE A 1 87 ? -8.266 -7.177 3.181 1.00 92.56 87 PHE A CA 1
ATOM 724 C C . PHE A 1 87 ? -9.420 -6.426 3.849 1.00 92.56 87 PHE A C 1
ATOM 726 O O . PHE A 1 87 ? -9.374 -6.241 5.059 1.00 92.56 87 PHE A O 1
ATOM 733 N N . ALA A 1 88 ? -10.467 -6.028 3.118 1.00 90.75 88 ALA A N 1
ATOM 734 C CA . ALA A 1 88 ? -11.631 -5.404 3.736 1.00 90.75 88 ALA A CA 1
ATOM 735 C C . ALA A 1 88 ? -12.276 -6.343 4.756 1.00 90.75 88 ALA A C 1
ATOM 737 O O . ALA A 1 88 ? -12.692 -7.459 4.436 1.00 90.75 88 ALA A O 1
ATOM 738 N N . ILE A 1 89 ? -12.436 -5.836 5.973 1.00 89.25 89 ILE A N 1
ATOM 739 C CA . ILE A 1 89 ? -13.200 -6.513 7.010 1.00 89.25 89 ILE A CA 1
ATOM 740 C C . ILE A 1 89 ? -14.689 -6.243 6.749 1.00 89.25 89 ILE A C 1
ATOM 742 O O . ILE A 1 89 ? -15.101 -5.082 6.642 1.00 89.25 89 ILE A O 1
ATOM 746 N N . PRO A 1 90 ? -15.529 -7.283 6.609 1.00 87.12 90 PRO A N 1
ATOM 747 C CA . PRO A 1 90 ? -16.956 -7.091 6.403 1.00 87.12 90 PRO A CA 1
ATOM 748 C C . PRO A 1 90 ? -17.592 -6.345 7.581 1.00 87.12 90 PRO A C 1
ATOM 750 O O . PRO A 1 90 ? -17.357 -6.679 8.735 1.00 87.12 90 PRO A O 1
ATOM 753 N N . LYS A 1 91 ? -18.477 -5.381 7.300 1.00 82.38 91 LYS A N 1
ATOM 754 C CA . LYS A 1 91 ? -19.131 -4.543 8.330 1.00 82.38 91 LYS A CA 1
ATOM 755 C C . LYS A 1 91 ? -19.989 -5.318 9.335 1.00 82.38 91 LYS A C 1
ATOM 757 O O . LYS A 1 91 ? -20.379 -4.777 10.360 1.00 82.38 91 LYS A O 1
ATOM 762 N N . ASN A 1 92 ? -20.346 -6.553 9.003 1.00 82.81 92 ASN A N 1
ATOM 763 C CA . ASN A 1 92 ? -21.103 -7.456 9.861 1.00 82.81 92 ASN A CA 1
ATOM 764 C C . ASN A 1 92 ? -20.209 -8.325 10.762 1.00 82.81 92 ASN A C 1
ATOM 766 O O . ASN A 1 92 ? -20.735 -9.180 11.469 1.00 82.81 92 ASN A O 1
ATOM 770 N N . VAL A 1 93 ? -18.887 -8.158 10.698 1.00 82.69 93 VAL A N 1
ATOM 771 C CA . VAL A 1 93 ? -17.920 -8.867 11.536 1.00 82.69 93 VAL A CA 1
ATOM 772 C C . VAL A 1 93 ? -17.441 -7.915 12.621 1.00 82.69 93 VAL A C 1
ATOM 774 O O . VAL A 1 93 ? -16.965 -6.824 12.324 1.00 82.69 93 VAL A O 1
ATOM 777 N N . VAL A 1 94 ? -17.574 -8.352 13.871 1.00 82.12 94 VAL A N 1
ATOM 778 C CA . VAL A 1 94 ? -16.980 -7.688 15.032 1.00 82.12 94 VAL A CA 1
ATOM 779 C C . VAL A 1 94 ? -15.707 -8.445 15.381 1.00 82.12 94 VAL A C 1
ATOM 781 O O . VAL A 1 94 ? -15.739 -9.668 15.536 1.00 82.12 94 VAL A O 1
ATOM 784 N N . LEU A 1 95 ? -14.591 -7.728 15.464 1.00 82.88 95 LEU A N 1
ATOM 785 C CA . LEU A 1 95 ? -13.314 -8.293 15.886 1.00 82.88 95 LEU A CA 1
ATOM 786 C C . LEU A 1 95 ? -13.377 -8.767 17.342 1.00 82.88 95 LEU A C 1
ATOM 788 O O . LEU A 1 95 ? -14.147 -8.240 18.143 1.00 82.88 95 LEU A O 1
ATOM 792 N N . GLU A 1 96 ? -12.554 -9.757 17.699 1.00 79.56 96 GLU A N 1
ATOM 793 C CA . GLU A 1 96 ? -12.503 -10.303 19.066 1.00 79.56 96 GLU A CA 1
ATOM 794 C C . GLU A 1 96 ? -12.237 -9.213 20.112 1.00 79.56 96 GLU A C 1
ATOM 796 O O . GLU A 1 96 ? -12.876 -9.173 21.161 1.00 79.56 96 GLU A O 1
ATOM 801 N N . GLU A 1 97 ? -11.372 -8.264 19.764 1.00 77.12 97 GLU A N 1
ATOM 802 C CA . GLU A 1 97 ? -11.026 -7.097 20.577 1.00 77.12 97 GLU A CA 1
ATOM 803 C C . GLU A 1 97 ? -12.234 -6.213 20.886 1.00 77.12 97 GLU A C 1
ATOM 805 O O . GLU A 1 97 ? -12.281 -5.596 21.944 1.00 77.12 97 GLU A O 1
ATOM 810 N N . ASP A 1 98 ? -13.240 -6.200 20.013 1.00 78.06 98 ASP A N 1
ATOM 811 C CA . ASP A 1 98 ? -14.450 -5.391 20.132 1.00 78.06 98 ASP A CA 1
ATOM 812 C C . ASP A 1 98 ? -15.652 -6.166 20.677 1.00 78.06 98 ASP A C 1
ATOM 814 O O . ASP A 1 98 ? -16.736 -5.597 20.813 1.00 78.06 98 ASP A O 1
ATOM 818 N N . GLN A 1 99 ? -15.495 -7.442 21.042 1.00 77.62 99 GLN A N 1
ATOM 819 C CA . GLN A 1 99 ? -16.606 -8.238 21.574 1.00 77.62 99 GLN A CA 1
ATOM 820 C C . GLN A 1 99 ? -17.214 -7.630 22.845 1.00 77.62 99 GLN A C 1
ATOM 822 O O . GLN A 1 99 ? -18.427 -7.682 23.031 1.00 77.62 99 GLN A O 1
ATOM 827 N N . HIS A 1 100 ? -16.405 -6.961 23.671 1.00 68.38 100 HIS A N 1
ATOM 828 C CA . HIS A 1 100 ? -16.874 -6.234 24.856 1.00 68.38 100 HIS A CA 1
ATOM 829 C C . HIS A 1 100 ? -17.782 -5.034 24.527 1.00 68.38 100 HIS A C 1
ATOM 831 O O . HIS A 1 100 ? -18.480 -4.543 25.408 1.00 68.38 100 HIS A O 1
ATOM 837 N N . LYS A 1 101 ? -17.782 -4.549 23.277 1.00 66.56 101 LYS A N 1
ATOM 838 C CA . LYS A 1 101 ? -18.678 -3.482 22.802 1.00 66.56 101 LYS A CA 1
ATOM 839 C C . LYS A 1 101 ? -20.031 -4.017 22.330 1.00 66.56 101 LYS A C 1
ATOM 841 O O . LYS A 1 101 ? -20.934 -3.216 22.115 1.00 66.56 101 LYS A O 1
ATOM 846 N N . ILE A 1 102 ? -20.165 -5.335 22.136 1.00 65.00 102 ILE A N 1
ATOM 847 C CA . ILE A 1 102 ? -21.414 -5.981 21.700 1.00 65.00 102 ILE A CA 1
ATOM 848 C C . ILE A 1 102 ? -22.434 -5.975 22.843 1.00 65.00 102 ILE A C 1
ATOM 850 O O . ILE A 1 102 ? -23.617 -5.712 22.624 1.00 65.00 102 ILE A O 1
ATOM 854 N N . GLU A 1 103 ? -21.978 -6.226 24.071 1.00 66.56 103 GLU A N 1
ATOM 855 C CA . GLU A 1 103 ? -22.786 -6.036 25.271 1.00 66.56 103 GLU A CA 1
ATOM 856 C C . GLU A 1 103 ? -22.720 -4.567 25.689 1.00 66.56 103 GLU A C 1
ATOM 858 O O . GLU A 1 103 ? -21.814 -4.112 26.385 1.00 66.56 103 GLU A O 1
ATOM 863 N N . HIS A 1 104 ? -23.692 -3.790 25.219 1.00 66.06 104 HIS A N 1
ATOM 864 C CA . HIS A 1 104 ? -23.875 -2.426 25.687 1.00 66.06 104 HIS A CA 1
ATOM 865 C C . HIS A 1 104 ? -24.359 -2.446 27.139 1.00 66.06 104 HIS A C 1
ATOM 867 O O . HIS A 1 104 ? -25.544 -2.640 27.403 1.00 66.06 104 HIS A O 1
ATOM 873 N N . PHE A 1 105 ? -23.445 -2.221 28.081 1.00 75.75 105 PHE A N 1
ATOM 874 C CA . PHE A 1 105 ? -23.820 -1.843 29.440 1.00 75.75 105 PHE A CA 1
ATOM 875 C C . PHE A 1 105 ? -24.462 -0.459 29.396 1.00 75.75 105 PHE A C 1
ATOM 877 O O . PHE A 1 105 ? -23.906 0.466 28.796 1.00 75.75 105 PHE A O 1
ATOM 884 N N . SER A 1 106 ? -25.638 -0.313 30.002 1.00 80.31 106 SER A N 1
ATOM 885 C CA . SER A 1 106 ? -26.243 1.009 30.129 1.00 80.31 106 SER A CA 1
ATOM 886 C C . SER A 1 106 ? -25.410 1.880 31.073 1.00 80.31 106 SER A C 1
ATOM 888 O O . SER A 1 106 ? -24.703 1.376 31.951 1.00 80.31 106 SER A O 1
ATOM 890 N N . ASP A 1 107 ? -25.515 3.203 30.939 1.00 80.50 107 ASP A N 1
ATOM 891 C CA . ASP A 1 107 ? -24.879 4.123 31.890 1.00 80.50 107 ASP A CA 1
ATOM 892 C C . ASP A 1 107 ? -25.335 3.834 33.332 1.00 80.50 107 ASP A C 1
ATOM 894 O O . ASP A 1 107 ? -24.555 3.962 34.275 1.00 80.50 107 ASP A O 1
ATOM 898 N N . GLU A 1 108 ? -26.579 3.378 33.500 1.00 85.50 108 GLU A N 1
ATOM 899 C CA . GLU A 1 108 ? -27.154 2.959 34.779 1.00 85.50 108 GLU A CA 1
ATOM 900 C C . GLU A 1 108 ? -26.460 1.708 35.336 1.00 85.50 108 GLU A C 1
ATOM 902 O O . GLU A 1 108 ? -26.119 1.685 36.521 1.00 85.50 108 GLU A O 1
ATOM 907 N N . ASP A 1 109 ? -26.169 0.711 34.494 1.00 82.94 109 ASP A N 1
ATOM 908 C CA . ASP A 1 109 ? -25.411 -0.485 34.883 1.00 82.94 109 ASP A CA 1
ATOM 909 C C . ASP A 1 109 ? -23.986 -0.122 35.306 1.00 82.94 109 ASP A C 1
ATOM 911 O O . ASP A 1 109 ? -23.497 -0.609 36.324 1.00 82.94 109 ASP A O 1
ATOM 915 N N . ILE A 1 110 ? -23.335 0.791 34.579 1.00 84.62 110 ILE A N 1
ATOM 916 C CA . ILE A 1 110 ? -21.983 1.267 34.902 1.00 8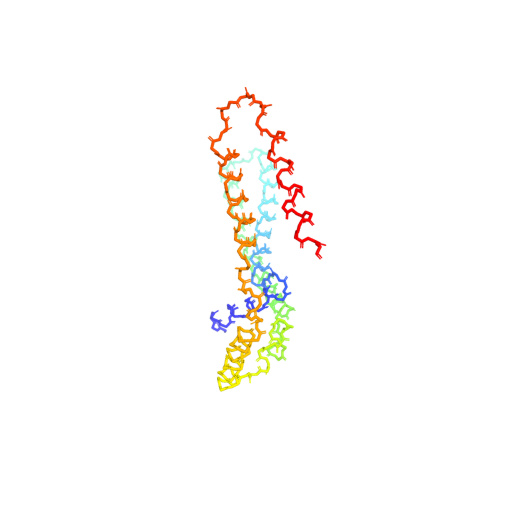4.62 110 ILE A CA 1
ATOM 917 C C . ILE A 1 110 ? -21.978 2.023 36.237 1.00 84.62 110 ILE A C 1
ATOM 919 O O . ILE A 1 110 ? -21.082 1.830 37.064 1.00 84.62 110 ILE A O 1
ATOM 923 N N . ILE A 1 111 ? -22.967 2.892 36.467 1.00 89.31 111 ILE A N 1
ATOM 924 C CA . ILE A 1 111 ? -23.114 3.634 37.727 1.00 89.31 111 ILE A CA 1
ATOM 925 C C . ILE A 1 111 ? -23.368 2.664 38.879 1.00 89.31 111 ILE A C 1
ATOM 927 O O . ILE A 1 111 ? -22.733 2.782 39.930 1.00 89.31 111 ILE A O 1
ATOM 931 N N . LYS A 1 112 ? -24.248 1.680 38.685 1.00 91.81 112 LYS A N 1
ATOM 932 C CA . LYS A 1 112 ? -24.530 0.654 39.686 1.00 91.81 112 LYS A CA 1
ATOM 933 C C . LYS A 1 112 ? -23.274 -0.149 40.025 1.00 91.81 112 LYS A C 1
ATOM 935 O O . LYS A 1 112 ? -22.941 -0.246 41.202 1.00 91.81 112 LYS A O 1
ATOM 940 N N . LEU A 1 113 ? -22.516 -0.599 39.022 1.00 89.69 113 LEU A N 1
ATOM 941 C CA . LEU A 1 113 ? -21.263 -1.331 39.226 1.00 89.69 113 LEU A CA 1
ATOM 942 C C . LEU A 1 113 ? -20.236 -0.500 40.011 1.00 89.69 113 LEU A C 1
ATOM 944 O O . LEU A 1 113 ? -19.613 -0.996 40.943 1.00 89.69 113 LEU A O 1
ATOM 948 N N . LYS A 1 114 ? -20.086 0.793 39.688 1.00 90.56 114 LYS A N 1
ATOM 949 C CA . LYS A 1 114 ? -19.202 1.707 40.438 1.00 90.56 114 LYS A CA 1
ATOM 950 C C . LYS A 1 114 ? -19.638 1.857 41.893 1.00 90.56 114 LYS A C 1
ATOM 952 O O . LYS A 1 114 ? -18.800 1.932 42.791 1.00 90.56 114 LYS A O 1
ATOM 957 N N . THR A 1 115 ? -20.944 1.910 42.124 1.00 90.06 115 THR A N 1
ATOM 958 C CA . THR A 1 115 ? -21.504 2.039 43.471 1.00 90.06 115 THR A CA 1
ATOM 959 C C . THR A 1 115 ? -21.238 0.765 44.274 1.00 90.06 115 THR A C 1
ATOM 961 O O . THR A 1 115 ? -20.701 0.855 45.372 1.00 90.06 115 THR A O 1
ATOM 964 N N . GLU A 1 116 ? -21.469 -0.412 43.687 1.00 90.75 116 GLU A N 1
ATOM 965 C CA . GLU A 1 116 ? -21.171 -1.708 44.314 1.00 90.75 116 GLU A CA 1
ATOM 966 C C . GLU A 1 116 ? -19.672 -1.878 44.612 1.00 90.75 116 GLU A C 1
ATOM 968 O O . GLU A 1 116 ? -19.311 -2.273 45.718 1.00 90.75 116 GLU A O 1
ATOM 973 N N . VAL A 1 117 ? -18.781 -1.503 43.685 1.00 91.56 117 VAL A N 1
ATOM 974 C CA . VAL A 1 117 ? -17.323 -1.531 43.916 1.00 91.56 117 VAL A CA 1
ATOM 975 C C . VAL A 1 117 ? -16.931 -0.638 45.095 1.00 91.56 117 VAL A C 1
ATOM 977 O O . VAL A 1 117 ? -16.198 -1.076 45.978 1.00 91.56 117 VAL A O 1
ATOM 980 N N . THR A 1 118 ? -17.449 0.592 45.161 1.00 90.19 118 THR A N 1
ATOM 981 C CA . THR A 1 118 ? -17.123 1.503 46.275 1.00 90.19 118 THR A CA 1
ATOM 982 C C . THR A 1 118 ? -17.724 1.064 47.612 1.00 90.19 118 THR A C 1
ATOM 984 O O . THR A 1 118 ? -17.159 1.361 48.667 1.00 90.19 118 THR A O 1
ATOM 987 N N . GLU A 1 119 ? -18.859 0.365 47.610 1.00 89.19 119 GLU A N 1
ATOM 988 C CA . GLU A 1 119 ? -19.422 -0.247 48.816 1.00 89.19 119 GLU A CA 1
ATOM 989 C C . GLU A 1 119 ? -18.583 -1.432 49.291 1.00 89.19 119 GLU A C 1
ATOM 991 O O . GLU A 1 119 ? -18.246 -1.484 50.474 1.00 89.19 119 GLU A O 1
ATOM 996 N N . LEU A 1 120 ? -18.158 -2.306 48.377 1.00 87.25 120 LEU A N 1
ATOM 997 C CA . LEU A 1 120 ? -17.261 -3.423 48.676 1.00 87.25 120 LEU A CA 1
ATOM 998 C C . LEU A 1 120 ? -15.895 -2.947 49.182 1.00 87.25 120 LEU A C 1
ATOM 1000 O O . LEU A 1 120 ? -15.375 -3.512 50.139 1.00 87.25 120 LEU A O 1
ATOM 1004 N N . GLU A 1 121 ? -15.324 -1.879 48.617 1.00 84.81 121 GLU A N 1
ATOM 1005 C CA . GLU A 1 121 ? -14.088 -1.267 49.128 1.00 84.81 121 GLU A CA 1
ATOM 1006 C C . GLU A 1 121 ? -14.259 -0.744 50.559 1.00 84.81 121 GLU A C 1
ATOM 1008 O O . GLU A 1 121 ? -13.405 -0.962 51.420 1.00 84.81 121 GLU A O 1
ATOM 1013 N N . LYS A 1 122 ? -15.380 -0.072 50.848 1.00 84.69 122 LYS A N 1
ATOM 1014 C CA . LYS A 1 122 ? -15.690 0.412 52.203 1.00 84.69 122 LYS A CA 1
ATOM 1015 C C . LYS A 1 122 ? -15.927 -0.733 53.174 1.00 84.69 122 LYS A C 1
ATOM 1017 O O . LYS A 1 122 ? -15.545 -0.624 54.337 1.00 84.69 122 LYS A O 1
ATOM 1022 N N . GLU A 1 123 ? -16.579 -1.796 52.727 1.00 83.25 123 GLU A N 1
ATOM 1023 C CA . GLU A 1 123 ? -16.798 -2.999 53.517 1.00 83.25 123 GLU A CA 1
ATOM 1024 C C . GLU A 1 123 ? -15.473 -3.706 53.806 1.00 83.25 123 GLU A C 1
ATOM 1026 O O . GLU A 1 123 ? -15.209 -4.042 54.957 1.00 83.25 123 GLU A O 1
ATOM 1031 N N . LEU A 1 124 ? -14.586 -3.821 52.818 1.00 80.19 124 LEU A N 1
ATOM 1032 C CA . LEU A 1 124 ? -13.243 -4.364 52.988 1.00 80.19 124 LEU A CA 1
ATOM 1033 C C . LEU A 1 124 ? -12.417 -3.524 53.970 1.00 80.19 124 LEU A C 1
ATOM 1035 O O . LEU A 1 124 ? -11.799 -4.079 54.869 1.00 80.19 124 LEU A O 1
ATOM 1039 N N . LEU A 1 125 ? -12.470 -2.192 53.880 1.00 74.19 125 LEU A N 1
ATOM 1040 C CA . LEU A 1 125 ? -11.814 -1.288 54.834 1.00 74.19 125 LEU A CA 1
ATOM 1041 C C . LEU A 1 125 ? -12.425 -1.339 56.245 1.00 74.19 125 LEU A C 1
ATOM 1043 O O . LEU A 1 125 ? -11.719 -1.112 57.224 1.00 74.19 125 LEU A O 1
ATOM 1047 N N . ARG A 1 126 ? -13.727 -1.621 56.374 1.00 71.25 126 ARG A N 1
ATOM 1048 C CA . ARG A 1 126 ? -14.403 -1.799 57.675 1.00 71.25 126 ARG A CA 1
ATOM 1049 C C . ARG A 1 126 ? -14.141 -3.166 58.300 1.00 71.25 126 ARG A C 1
ATOM 1051 O O . ARG A 1 126 ? -14.092 -3.256 59.525 1.00 71.25 126 ARG A O 1
ATOM 1058 N N . ASN A 1 127 ? -14.009 -4.195 57.468 1.00 63.66 127 ASN A N 1
ATOM 1059 C CA . ASN A 1 127 ? -13.763 -5.581 57.859 1.00 63.66 127 ASN A CA 1
ATOM 1060 C C . ASN A 1 127 ? -12.268 -5.918 57.913 1.00 63.66 127 ASN A C 1
ATOM 1062 O O . ASN A 1 127 ? -11.911 -6.988 58.405 1.00 63.66 127 ASN A O 1
ATOM 1066 N N . LEU A 1 128 ? -11.396 -5.007 57.462 1.00 54.47 128 LEU A N 1
ATOM 1067 C CA . LEU A 1 128 ? -9.990 -4.995 57.835 1.00 54.47 128 LEU A CA 1
ATOM 1068 C C . LEU A 1 128 ? -9.964 -4.981 59.365 1.00 54.47 128 LEU A C 1
ATOM 1070 O O . LEU A 1 128 ? -10.482 -4.038 59.977 1.00 54.47 128 LEU A O 1
ATOM 1074 N N . PRO A 1 129 ? -9.467 -6.047 60.008 1.00 53.56 129 PRO A N 1
ATOM 1075 C CA . PRO A 1 129 ? -9.565 -6.144 61.443 1.00 53.56 129 PRO A CA 1
ATOM 1076 C C . PRO A 1 129 ? -8.840 -4.941 62.042 1.00 53.56 129 PRO A C 1
ATOM 1078 O O . PRO A 1 129 ? -7.692 -4.654 61.705 1.00 53.56 129 PRO A O 1
ATOM 1081 N N . LYS A 1 130 ? -9.490 -4.264 62.996 1.00 53.34 130 LYS A N 1
ATOM 1082 C CA . LYS A 1 130 ? -8.846 -3.315 63.922 1.00 53.34 130 LYS A CA 1
ATOM 1083 C C . LYS A 1 130 ? -7.784 -4.000 64.809 1.00 53.34 130 LYS A C 1
ATOM 1085 O O . LYS A 1 130 ? -7.494 -3.523 65.894 1.00 53.34 130 LYS A O 1
ATOM 1090 N N . SER A 1 131 ? -7.218 -5.128 64.381 1.00 49.34 131 SER A N 1
ATOM 1091 C CA . SER A 1 131 ? -6.110 -5.839 65.013 1.00 49.34 131 SER A CA 1
ATOM 1092 C C . SER A 1 131 ? -4.774 -5.388 64.425 1.00 49.34 131 SER A C 1
ATOM 1094 O O . SER A 1 131 ? -3.879 -6.190 64.181 1.00 49.34 131 SER A O 1
ATOM 1096 N N . ILE A 1 132 ? -4.653 -4.089 64.188 1.00 50.50 132 ILE A N 1
ATOM 1097 C CA . ILE A 1 132 ? -3.398 -3.420 64.469 1.00 50.50 132 ILE A CA 1
ATOM 1098 C C . ILE A 1 132 ? -3.752 -2.361 65.514 1.00 50.50 132 ILE A C 1
ATOM 1100 O O . ILE A 1 132 ? -3.659 -1.158 65.286 1.00 50.50 132 ILE A O 1
ATOM 1104 N N . GLU A 1 133 ? -4.183 -2.819 66.698 1.00 50.81 133 GLU A N 1
ATOM 1105 C CA . GLU A 1 133 ? -3.550 -2.247 67.882 1.00 50.81 133 GLU A CA 1
ATOM 1106 C C . GLU A 1 133 ? -2.065 -2.421 67.593 1.00 50.81 133 GLU A C 1
ATOM 1108 O O . GLU A 1 133 ? -1.563 -3.543 67.548 1.00 50.81 133 GLU A O 1
ATOM 1113 N N . VAL A 1 134 ? -1.419 -1.328 67.186 1.00 53.22 134 VAL A N 1
ATOM 1114 C CA . VAL A 1 134 ? 0.029 -1.275 67.093 1.00 53.22 134 VAL A CA 1
ATOM 1115 C C . VAL A 1 134 ? 0.470 -1.518 68.523 1.00 53.22 134 VAL A C 1
ATOM 1117 O O . VAL A 1 134 ? 0.516 -0.591 69.329 1.00 53.22 134 VAL A O 1
ATOM 1120 N N . ASP A 1 135 ? 0.669 -2.792 68.847 1.00 58.12 135 ASP A N 1
ATOM 1121 C CA . ASP A 1 135 ? 1.284 -3.227 70.080 1.00 58.12 135 ASP A CA 1
ATOM 1122 C C . ASP A 1 135 ? 2.536 -2.363 70.231 1.00 58.12 135 ASP A C 1
ATOM 1124 O O . ASP A 1 135 ? 3.262 -2.141 69.252 1.00 58.12 135 ASP A O 1
ATOM 1128 N N . GLU A 1 136 ? 2.769 -1.800 71.415 1.00 58.91 136 GLU A N 1
ATOM 1129 C CA . GLU A 1 136 ? 3.941 -0.957 71.660 1.00 58.91 136 GLU A CA 1
ATOM 1130 C C . GLU A 1 136 ? 5.227 -1.663 71.205 1.00 58.91 136 GLU A C 1
ATOM 1132 O O . GLU A 1 136 ? 6.185 -1.004 70.804 1.00 58.91 136 GLU A O 1
ATOM 1137 N N . ASN A 1 137 ? 5.225 -3.000 71.186 1.00 57.66 137 ASN A N 1
ATOM 1138 C CA . ASN A 1 137 ? 6.283 -3.810 70.599 1.00 57.66 137 ASN A CA 1
ATOM 1139 C C . ASN A 1 137 ? 6.410 -3.680 69.075 1.00 57.66 137 ASN A C 1
ATOM 1141 O O . ASN A 1 137 ? 7.527 -3.540 68.591 1.00 57.66 137 ASN A O 1
ATOM 1145 N N . HIS A 1 138 ? 5.322 -3.660 68.303 1.00 62.88 138 HIS A N 1
ATOM 1146 C CA . HIS A 1 138 ? 5.399 -3.468 66.850 1.00 62.88 138 HIS A CA 1
ATOM 1147 C C . HIS A 1 138 ? 5.922 -2.073 66.489 1.00 62.88 138 HIS A C 1
ATOM 1149 O O . HIS A 1 138 ? 6.729 -1.934 65.571 1.00 62.88 138 HIS A O 1
ATOM 1155 N N . LYS A 1 139 ? 5.536 -1.046 67.259 1.00 66.56 139 LYS A N 1
ATOM 1156 C CA . LYS A 1 139 ? 6.098 0.301 67.102 1.00 66.56 139 LYS A CA 1
ATOM 1157 C C . LYS A 1 139 ? 7.592 0.334 67.429 1.00 66.56 139 LYS A C 1
ATOM 1159 O O . LYS A 1 1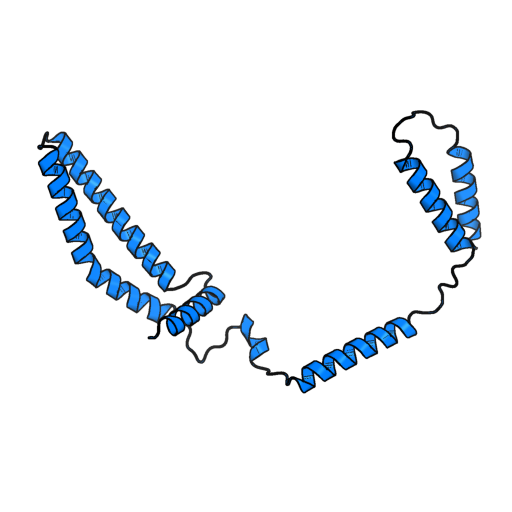39 ? 8.359 0.853 66.634 1.00 66.56 139 LYS A O 1
ATOM 1164 N N . LYS A 1 140 ? 8.021 -0.287 68.535 1.00 68.44 140 LYS A N 1
ATOM 1165 C CA . LYS A 1 140 ? 9.449 -0.393 68.895 1.00 68.44 140 LYS A CA 1
ATOM 1166 C C . LYS A 1 140 ? 10.268 -1.127 67.835 1.00 68.44 140 LYS A C 1
ATOM 1168 O O . LYS A 1 140 ? 11.391 -0.724 67.559 1.00 68.44 140 LYS A O 1
ATOM 1173 N N . VAL A 1 141 ? 9.714 -2.186 67.242 1.00 66.81 141 VAL A N 1
ATOM 1174 C CA . VAL A 1 141 ? 10.370 -2.928 66.158 1.00 66.81 141 VAL A CA 1
ATOM 1175 C C . VAL A 1 141 ? 10.526 -2.035 64.925 1.00 66.81 141 VAL A C 1
ATOM 1177 O O . VAL A 1 141 ? 11.613 -1.981 64.361 1.00 66.81 141 VAL A O 1
ATOM 1180 N N . MET A 1 142 ? 9.486 -1.292 64.536 1.00 68.94 142 MET A N 1
ATOM 1181 C CA . MET A 1 142 ? 9.556 -0.382 63.386 1.00 68.94 142 MET A CA 1
ATOM 1182 C C . MET A 1 142 ? 10.487 0.815 63.626 1.00 68.94 142 MET A C 1
ATOM 1184 O O . MET A 1 142 ? 11.305 1.102 62.757 1.00 68.94 142 MET A O 1
ATOM 1188 N N . ASP A 1 143 ? 10.439 1.437 64.808 1.00 73.62 143 ASP A N 1
ATOM 1189 C CA . ASP A 1 143 ? 11.349 2.526 65.194 1.00 73.62 143 ASP A CA 1
ATOM 1190 C C . ASP A 1 143 ? 12.815 2.037 65.179 1.00 73.62 143 ASP A C 1
ATOM 1192 O O . ASP A 1 143 ? 13.701 2.731 64.685 1.00 73.62 143 ASP A O 1
ATOM 1196 N N . PHE A 1 144 ? 13.078 0.804 65.639 1.00 71.12 144 PHE A N 1
ATOM 1197 C CA . PHE A 1 144 ? 14.406 0.184 65.563 1.00 71.12 144 PHE A CA 1
ATOM 1198 C C . PHE A 1 144 ? 14.868 -0.038 64.117 1.00 71.12 144 PHE A C 1
ATOM 1200 O O . PHE A 1 144 ? 16.019 0.251 63.791 1.00 71.12 144 PHE A O 1
ATOM 1207 N N . TYR A 1 145 ? 13.989 -0.535 63.238 1.00 68.25 145 TYR A N 1
ATOM 1208 C CA . TYR A 1 145 ? 14.313 -0.712 61.820 1.00 68.25 145 TYR A CA 1
ATOM 1209 C C . TYR A 1 145 ? 14.606 0.621 61.130 1.00 68.25 145 TYR A C 1
ATOM 1211 O O . TYR A 1 145 ? 15.532 0.689 60.323 1.00 68.25 145 TYR A O 1
ATOM 1219 N N . GLU A 1 146 ? 13.858 1.673 61.452 1.00 72.88 146 GLU A N 1
ATOM 1220 C CA . GLU A 1 146 ? 14.040 2.998 60.862 1.00 72.88 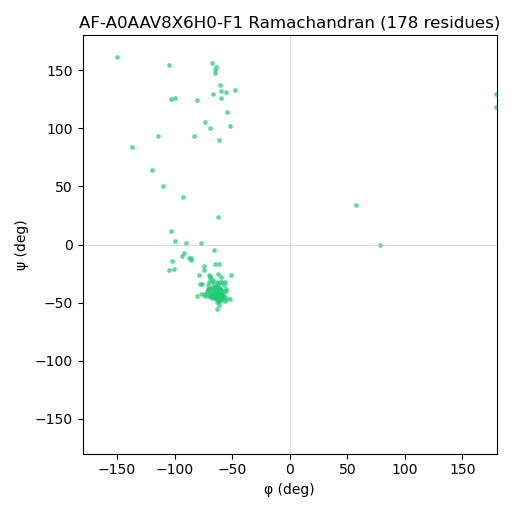146 GLU A CA 1
ATOM 1221 C C . GLU A 1 146 ? 15.373 3.636 61.287 1.00 72.88 146 GLU A C 1
ATOM 1223 O O . GLU A 1 146 ? 16.112 4.120 60.426 1.00 72.88 146 GLU A O 1
ATOM 1228 N N . ASP A 1 147 ? 15.752 3.518 62.565 1.00 72.00 147 ASP A N 1
ATOM 1229 C CA . ASP A 1 147 ? 17.066 3.944 63.075 1.00 72.00 147 ASP A CA 1
ATOM 1230 C C . ASP A 1 147 ? 18.216 3.156 62.422 1.00 72.00 147 ASP A C 1
ATOM 1232 O O . ASP A 1 147 ? 19.242 3.725 62.037 1.00 72.00 147 ASP A O 1
ATOM 1236 N N . HIS A 1 148 ? 18.050 1.840 62.245 1.00 66.12 148 HIS A N 1
ATOM 1237 C CA . HIS A 1 148 ? 19.066 0.994 61.613 1.00 66.12 148 HIS A CA 1
ATOM 1238 C C . HIS A 1 148 ? 19.260 1.350 60.138 1.00 66.12 148 HIS A C 1
ATOM 1240 O O . HIS A 1 148 ? 20.387 1.490 59.664 1.00 66.12 148 HIS A O 1
ATOM 1246 N N . VAL A 1 149 ? 18.158 1.544 59.416 1.00 66.69 149 VAL A N 1
ATOM 1247 C CA . VAL A 1 149 ? 18.164 1.968 58.016 1.00 66.69 149 VAL A CA 1
ATOM 1248 C C . VAL A 1 149 ? 18.825 3.344 57.890 1.00 66.69 149 VAL A C 1
ATOM 1250 O O . VAL A 1 149 ? 19.756 3.492 57.099 1.00 66.69 149 VAL A O 1
ATOM 1253 N N . GLN A 1 150 ? 18.446 4.328 58.710 1.00 65.38 150 GLN A N 1
ATOM 1254 C CA . GLN A 1 150 ? 19.082 5.649 58.688 1.00 65.38 150 GLN A CA 1
ATOM 1255 C C . GLN A 1 150 ? 20.581 5.594 59.002 1.00 65.38 150 GLN A C 1
ATOM 1257 O O . GLN A 1 150 ? 21.344 6.299 58.345 1.00 65.38 150 GLN A O 1
ATOM 1262 N N . TYR A 1 151 ? 21.033 4.743 59.925 1.00 65.38 151 TYR A N 1
ATOM 1263 C CA . TYR A 1 151 ? 22.460 4.553 60.200 1.00 65.38 151 TYR A CA 1
ATOM 1264 C C . TYR A 1 151 ? 23.231 4.067 58.961 1.00 65.38 151 TYR A C 1
ATOM 1266 O O . TYR A 1 151 ? 24.264 4.644 58.619 1.00 65.38 151 TYR A O 1
ATOM 1274 N N . TYR A 1 152 ? 22.713 3.062 58.244 1.00 58.66 152 TYR A N 1
ATOM 1275 C CA . TYR A 1 152 ? 23.353 2.552 57.024 1.00 58.66 152 TYR A CA 1
ATOM 1276 C C . TYR A 1 152 ? 23.369 3.571 55.882 1.00 58.66 152 TYR A C 1
ATOM 1278 O O . TYR A 1 152 ? 24.338 3.621 55.129 1.00 58.66 152 TYR A O 1
ATOM 1286 N N . PHE A 1 153 ? 22.333 4.404 55.772 1.00 58.81 153 PHE A N 1
ATOM 1287 C CA . PHE A 1 153 ? 22.253 5.440 54.739 1.00 58.81 153 PHE A CA 1
ATOM 1288 C C . PHE A 1 153 ? 22.940 6.762 55.123 1.00 58.81 153 PHE A C 1
ATOM 1290 O O . PHE A 1 153 ? 23.155 7.602 54.253 1.00 58.81 153 PHE A O 1
ATOM 1297 N N . SER A 1 154 ? 23.318 6.949 56.393 1.00 61.69 154 SER A N 1
ATOM 1298 C CA . SER A 1 154 ? 24.029 8.149 56.870 1.00 61.69 154 SER A CA 1
ATOM 1299 C C . SER A 1 154 ? 25.538 7.938 57.030 1.00 61.69 154 SER A C 1
ATOM 1301 O O . SER A 1 154 ? 26.285 8.912 56.995 1.00 61.69 154 SER A O 1
ATOM 1303 N N . ASN A 1 155 ? 26.005 6.689 57.158 1.00 56.25 155 ASN A N 1
ATOM 1304 C CA . ASN A 1 155 ? 27.419 6.347 57.353 1.00 56.25 155 ASN A CA 1
ATOM 1305 C C . ASN A 1 155 ? 28.050 5.650 56.133 1.00 56.25 155 ASN A C 1
ATOM 1307 O O . ASN A 1 155 ? 28.740 4.641 56.269 1.00 56.25 155 ASN A O 1
ATOM 1311 N N . GLU A 1 156 ? 27.899 6.223 54.934 1.00 54.22 156 GLU A N 1
ATOM 1312 C CA . GLU A 1 156 ? 28.702 5.813 53.763 1.00 54.22 156 GLU A CA 1
ATOM 1313 C C . GLU A 1 156 ? 30.205 6.134 53.907 1.00 54.22 156 GLU A C 1
ATOM 1315 O O . GLU A 1 156 ? 31.005 5.718 53.073 1.00 54.22 156 GLU A O 1
ATOM 1320 N N . ASN A 1 157 ? 30.621 6.816 54.979 1.00 53.19 157 ASN A N 1
ATOM 1321 C CA . ASN A 1 157 ? 32.022 7.098 55.271 1.00 53.19 157 ASN A CA 1
ATOM 1322 C C . ASN A 1 157 ? 32.322 6.882 56.759 1.00 53.19 157 ASN A C 1
ATOM 1324 O O . ASN A 1 157 ? 32.292 7.843 57.511 1.00 53.19 157 ASN A O 1
ATOM 1328 N N . GLU A 1 158 ? 32.599 5.648 57.183 1.00 51.97 158 GLU A N 1
ATOM 1329 C CA . GLU A 1 158 ? 33.680 5.332 58.136 1.00 51.97 158 GLU A CA 1
ATOM 1330 C C . GLU A 1 158 ? 33.726 3.823 58.430 1.00 51.97 158 GLU A C 1
ATOM 1332 O O . GLU A 1 158 ? 32.790 3.199 58.927 1.00 51.97 158 GLU A O 1
ATOM 1337 N N . THR A 1 159 ? 34.859 3.219 58.086 1.00 52.72 159 THR A N 1
ATOM 1338 C CA . THR A 1 159 ? 35.234 1.852 58.436 1.00 52.72 159 THR A CA 1
ATOM 1339 C C . THR A 1 159 ? 35.621 1.785 59.912 1.00 52.72 159 THR A C 1
ATOM 1341 O O . THR A 1 159 ? 36.716 2.222 60.238 1.00 52.72 159 THR A O 1
ATOM 1344 N N . GLU A 1 160 ? 34.770 1.227 60.777 1.00 50.12 160 GLU A N 1
ATOM 1345 C CA . GLU A 1 160 ? 35.151 0.389 61.934 1.00 50.12 160 GLU A CA 1
ATOM 1346 C C . GLU A 1 160 ? 33.905 -0.059 62.722 1.00 50.12 160 GLU A C 1
ATOM 1348 O O . GLU A 1 160 ? 33.050 0.742 63.089 1.00 50.12 160 GLU A O 1
ATOM 1353 N N . THR A 1 161 ? 33.791 -1.363 63.000 1.00 52.56 161 THR A N 1
ATOM 1354 C CA . THR A 1 161 ? 32.628 -1.994 63.647 1.00 52.56 161 THR A CA 1
ATOM 1355 C C . THR A 1 161 ? 32.963 -2.562 65.036 1.00 52.56 161 THR A C 1
ATOM 1357 O O . THR A 1 161 ? 33.343 -3.728 65.153 1.00 52.56 161 THR A O 1
ATOM 1360 N N . PRO A 1 162 ? 32.753 -1.797 66.129 1.00 48.94 162 PRO A N 1
ATOM 1361 C CA . PRO A 1 162 ? 32.710 -2.356 67.484 1.00 48.94 162 PRO A CA 1
ATOM 1362 C C . PRO A 1 162 ? 31.284 -2.462 68.061 1.00 48.94 162 PRO A C 1
ATOM 1364 O O . PRO A 1 162 ? 31.057 -3.268 68.961 1.00 48.94 162 PRO A O 1
ATOM 1367 N N . HIS A 1 163 ? 30.308 -1.692 67.557 1.00 48.69 163 HIS A N 1
ATOM 1368 C CA . HIS A 1 163 ? 28.987 -1.549 68.196 1.00 48.69 163 HIS A CA 1
ATOM 1369 C C . HIS A 1 163 ? 27.926 -2.598 67.810 1.00 48.69 163 HIS A C 1
ATOM 1371 O O . HIS A 1 163 ? 26.920 -2.719 68.506 1.00 48.69 163 HIS A O 1
ATOM 1377 N N . LEU A 1 164 ? 28.159 -3.419 66.779 1.00 49.50 164 LEU A N 1
ATOM 1378 C CA . LEU A 1 164 ? 27.175 -4.409 66.301 1.00 49.50 164 LEU A CA 1
ATOM 1379 C C . LEU A 1 164 ? 26.929 -5.576 67.276 1.00 49.50 164 LEU A C 1
ATOM 1381 O O . LEU A 1 164 ? 25.828 -6.115 67.316 1.00 49.50 164 LEU A O 1
ATOM 1385 N N . LYS A 1 165 ? 27.902 -5.932 68.130 1.00 50.38 165 LYS A N 1
ATOM 1386 C CA . LYS A 1 165 ? 27.754 -7.079 69.050 1.00 50.38 165 LYS A CA 1
ATOM 1387 C C . LYS A 1 165 ? 26.743 -6.862 70.180 1.00 50.38 165 LYS A C 1
ATOM 1389 O O . LYS A 1 165 ? 26.217 -7.838 70.703 1.00 50.38 165 LYS A O 1
ATOM 1394 N N . GLY A 1 166 ? 26.492 -5.614 70.582 1.00 53.19 166 GLY A N 1
ATOM 1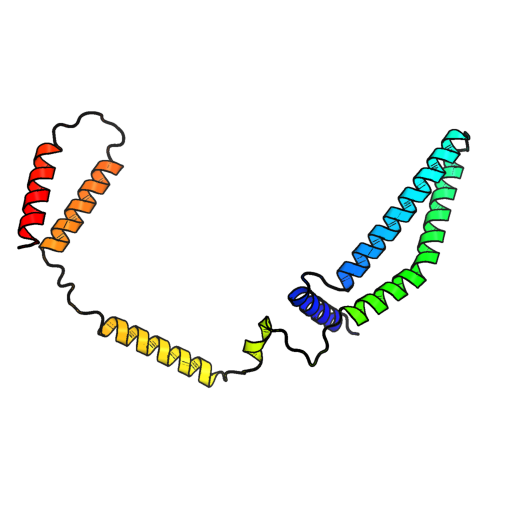395 C CA . GLY A 1 166 ? 25.471 -5.311 71.594 1.00 53.19 166 GLY A CA 1
ATOM 1396 C C . GLY A 1 166 ? 24.061 -5.371 71.008 1.00 53.19 166 GLY A C 1
ATOM 1397 O O . GLY A 1 166 ? 23.165 -5.978 71.591 1.00 53.19 166 GLY A O 1
ATOM 1398 N N . ILE A 1 167 ? 23.916 -4.819 69.802 1.00 52.16 167 ILE A N 1
ATOM 1399 C CA . ILE A 1 167 ? 22.639 -4.619 69.114 1.00 52.16 167 ILE A CA 1
ATOM 1400 C C . ILE A 1 167 ? 22.026 -5.953 68.660 1.00 52.16 167 ILE A C 1
ATOM 1402 O O . ILE A 1 167 ? 20.827 -6.161 68.822 1.00 52.16 167 ILE A O 1
ATOM 1406 N N . GLU A 1 168 ? 22.841 -6.899 68.181 1.00 52.44 168 GLU A N 1
ATOM 1407 C CA . GLU A 1 168 ? 22.364 -8.251 67.845 1.00 52.44 168 GLU A CA 1
ATOM 1408 C C . GLU A 1 168 ? 21.806 -8.990 69.072 1.00 52.44 168 GLU A C 1
ATOM 1410 O O . GLU A 1 168 ? 20.809 -9.703 68.965 1.00 52.44 168 GLU A O 1
ATOM 1415 N N . SER A 1 169 ? 22.406 -8.799 70.254 1.00 56.38 169 SER A N 1
ATOM 1416 C CA . SER A 1 169 ? 21.946 -9.468 71.477 1.00 56.38 169 SER A CA 1
ATOM 1417 C C . SER A 1 169 ? 20.604 -8.926 71.981 1.00 56.38 169 SER A C 1
ATOM 1419 O O . SER A 1 169 ? 19.775 -9.696 72.473 1.00 56.38 169 SER A O 1
ATOM 1421 N N . ASP A 1 170 ? 20.367 -7.625 71.803 1.00 56.81 170 ASP A N 1
ATOM 1422 C CA . ASP A 1 170 ? 19.114 -6.975 72.185 1.00 56.81 170 ASP A CA 1
ATOM 1423 C C . ASP A 1 170 ? 17.993 -7.281 71.182 1.00 56.81 170 ASP A C 1
ATOM 1425 O O . ASP A 1 170 ? 16.852 -7.493 71.600 1.00 56.81 170 ASP A O 1
ATOM 1429 N N . PHE A 1 171 ? 18.318 -7.413 69.888 1.00 55.56 171 PHE A N 1
ATOM 1430 C CA . PHE A 1 171 ? 17.382 -7.858 68.850 1.00 55.56 171 PHE A CA 1
ATOM 1431 C C . PHE A 1 171 ? 16.940 -9.314 69.059 1.00 55.56 171 PHE A C 1
ATOM 1433 O O . PHE A 1 171 ? 15.751 -9.622 68.984 1.00 55.56 171 PHE A O 1
ATOM 1440 N N . ILE A 1 172 ? 17.871 -10.218 69.388 1.00 58.25 172 ILE A N 1
ATOM 1441 C CA . ILE A 1 172 ? 17.536 -11.623 69.679 1.00 58.25 172 ILE A CA 1
ATOM 1442 C C . ILE A 1 172 ? 16.646 -11.720 70.927 1.00 58.25 172 ILE A C 1
ATOM 1444 O O . ILE A 1 172 ? 15.669 -12.460 70.924 1.00 58.25 172 ILE A O 1
ATOM 1448 N N . LYS A 1 173 ? 16.904 -10.923 71.973 1.00 58.25 173 LYS A N 1
ATOM 1449 C CA . LYS A 1 173 ? 16.025 -10.885 73.155 1.00 58.25 173 LYS A CA 1
ATOM 1450 C C . LYS A 1 173 ? 14.622 -10.364 72.853 1.00 58.25 173 LYS A C 1
ATOM 1452 O O . LYS A 1 173 ? 13.650 -10.967 73.289 1.00 58.25 173 LYS A O 1
ATOM 1457 N N . THR A 1 174 ? 14.509 -9.252 72.128 1.00 56.47 174 THR A N 1
ATOM 1458 C CA . THR A 1 174 ? 13.195 -8.666 71.804 1.00 56.47 174 THR A CA 1
ATOM 1459 C C . THR A 1 174 ? 12.385 -9.545 70.859 1.00 56.47 174 THR A C 1
ATOM 1461 O O . THR A 1 174 ? 11.163 -9.577 70.968 1.00 56.47 174 THR A O 1
ATOM 1464 N N . THR A 1 175 ? 13.043 -10.291 69.972 1.00 53.34 175 THR A N 1
ATOM 1465 C CA . THR A 1 175 ? 12.374 -11.278 69.114 1.00 53.34 175 THR A CA 1
ATOM 1466 C C . THR A 1 175 ? 11.971 -12.535 69.889 1.00 53.34 175 THR A C 1
ATOM 1468 O O . THR A 1 175 ? 10.830 -12.969 69.755 1.00 53.34 175 THR A O 1
ATOM 1471 N N . ASP A 1 176 ? 12.821 -13.072 70.769 1.00 53.75 176 ASP A N 1
ATOM 1472 C CA . ASP A 1 176 ? 12.477 -14.229 71.614 1.00 53.75 176 ASP A CA 1
ATOM 1473 C C . ASP A 1 176 ? 11.312 -13.948 72.584 1.00 53.75 176 ASP A C 1
ATOM 1475 O O . ASP A 1 176 ? 10.507 -14.843 72.847 1.00 53.75 176 ASP A O 1
ATOM 1479 N N . ASP A 1 177 ? 11.196 -12.720 73.099 1.00 54.88 177 ASP A N 1
ATOM 1480 C CA . ASP A 1 177 ? 10.065 -12.295 73.936 1.00 54.88 177 ASP A CA 1
ATOM 1481 C C . ASP A 1 177 ? 8.777 -12.053 73.119 1.00 54.88 177 ASP A C 1
ATOM 1483 O O . ASP A 1 177 ? 7.685 -12.120 73.676 1.00 54.88 177 ASP A O 1
ATOM 1487 N N . TYR A 1 178 ? 8.875 -11.805 71.807 1.00 51.19 178 TYR A N 1
ATOM 1488 C CA . TYR A 1 178 ? 7.723 -11.631 70.908 1.00 51.19 178 TYR A CA 1
ATOM 1489 C C . TYR A 1 178 ? 7.072 -12.966 70.501 1.00 51.19 178 TYR A C 1
ATOM 1491 O O . TYR A 1 178 ? 5.888 -13.005 70.172 1.00 51.19 178 TYR A O 1
ATOM 1499 N N . PHE A 1 179 ? 7.835 -14.066 70.509 1.00 48.16 179 PHE A N 1
ATOM 1500 C CA . PHE A 1 179 ? 7.386 -15.393 70.058 1.00 48.16 179 PHE A CA 1
ATOM 1501 C C . PHE A 1 179 ? 7.048 -16.379 71.198 1.00 48.16 179 PHE A C 1
ATOM 1503 O O . PHE A 1 179 ? 6.861 -17.571 70.931 1.00 48.16 179 PHE A O 1
ATOM 1510 N N . LYS A 1 180 ? 6.949 -15.911 72.448 1.00 46.31 180 LYS A N 1
ATOM 1511 C CA . LYS A 1 180 ? 6.452 -16.677 73.609 1.00 46.31 180 LYS A CA 1
ATOM 1512 C C . LYS A 1 180 ? 5.075 -16.202 74.046 1.00 46.31 180 LYS A C 1
ATOM 1514 O O . LYS A 1 180 ? 4.288 -17.083 74.459 1.00 46.31 180 LYS A O 1
#

Organism: NCBI:txid1586634

pLDDT: mean 79.75, std 16.44, range [46.31, 96.75]

Radius of gyration: 37.95 Å; Cα contacts (8 Å, |Δi|>4): 50; chains: 1; bounding box: 62×32×99 Å

Foldseek 3Di:
DPPVVQVVQQVVLCVVPVGGLVRVLVVVLVVQLVVLVVVLVVVLVVCVVVVHDPVVSVVVSVVSSVVSNVVCPVVSVVSSVVSCVVSGDDPPDDDPVCPVVVPDDDPVNVVVVVVVVVVVVVVCVVPPDPPPPVDVLVVVVVVVVVVVVVVVVVPPDDDDDPPVVVVVVVVVVSVVVVVD

Solvent-accessible surface area (backbone atoms only — not comparable to full-atom values): 10540 Å² total; per-residue (Å²): 131,58,73,68,59,51,53,53,51,36,52,55,26,25,74,76,69,73,50,26,49,67,54,56,38,52,53,51,53,50,52,51,53,49,53,51,50,54,58,47,49,57,51,49,52,54,40,52,75,68,66,52,60,65,69,61,46,55,52,50,52,51,52,48,51,53,52,52,54,58,65,43,48,61,60,51,52,51,48,43,54,50,41,40,65,73,56,55,74,58,90,89,62,78,54,79,91,48,52,75,66,71,61,74,73,48,73,66,53,54,51,49,51,54,50,52,52,55,50,51,52,51,46,50,65,67,65,46,69,82,81,66,67,72,45,71,63,58,50,52,52,51,54,50,50,51,53,51,50,49,49,62,76,69,51,86,80,73,95,78,87,79,69,62,72,60,54,55,55,52,50,52,50,57,51,56,66,70,77,112

Mean predicted aligned error: 17.65 Å

Sequence (180 aa):
MLEEDRLRDDEYEKQYYGFSSTELYEDFKEQTSQAVKMALTEIETALEAAKYDKVLREQKIAEFYAAYMESAKIPLHKFKNEARKIFAIPKNVVLEEDQHKIEHFSDEDIIKLKTEVTELEKELLRNLPKSIEVDENHKKVMDFYEDHVQYYFSNENETETPHLKGIESDFIKTTDDYFK

Secondary structure (DSSP, 8-state):
--HHHHHHHHHHHHHHHSS-HHHHHHHHHHHHHHHHHHHHHHHHHHHHHTT--HHHHHHHHHHHHHHHHHHHHHHHHHHHHHHHHHHPPPTTPPPGGGGGGTS---HHHHHHHHHHHHHHHHHHHHHS-S-----HHHHHHHHHHHHHHHHHHH-SS----STHHHHHHHHHHHHHHH--